Protein AF-A0A0B6WTW8-F1 (afdb_monomer_lite)

Radius of gyration: 21.05 Å; chains: 1; bounding box: 57×37×55 Å

Foldseek 3Di:
DVVVVLVLQVLLDDQLNVLQVPDDPLLNVQLVCLLVVHPDDRDDDPRSLVSLLSNLVSLVVSLVVVVPRDDPVSNVVSVSSSVSSLVVLVVQNAALSSLVSNLVVCVVVVVVVSNVVSLVCNPVRYDLVRLLVQCVDPDPVSVVSSLVVLLPDDLVSLVVLCVPPSRVVSSLSSLVCNCPVVVDPVSVVVNVVVVVVVVVVVVD

Sequence (204 aa):
MEKSLNKTIEEFGERVASAWQGMRPTTKRLVERALQTSLTAIPYDARAEWELCRLLAALEDRAKEAKGNLNAEQIEALMRMADACAAILHTQARSAESFELLFTRALRAKDFKKVDELADSLLTRLALSEISELARSNNVMIRAIAFETLAQAPTSALVQLLNDPVDAGVARIALYIQAEEYGSEEARWVIEAIEEAAEVELDS

Structure (mmCIF, N/CA/C/O backbone):
data_AF-A0A0B6WTW8-F1
#
_entry.id   AF-A0A0B6WTW8-F1
#
loop_
_atom_site.group_PDB
_atom_site.id
_atom_site.type_symbol
_atom_site.label_atom_id
_atom_site.label_alt_id
_atom_site.label_comp_id
_atom_site.label_asym_id
_atom_site.label_entity_id
_atom_site.label_seq_id
_atom_site.pdbx_PDB_ins_code
_atom_site.Cartn_x
_atom_site.Cartn_y
_atom_site.Cartn_z
_atom_site.occupancy
_atom_site.B_iso_or_equiv
_atom_site.auth_seq_id
_atom_site.auth_comp_id
_atom_site.auth_asym_id
_atom_site.auth_atom_id
_atom_site.pdbx_PDB_model_num
ATOM 1 N N . MET A 1 1 ? -30.118 0.078 15.559 1.00 57.38 1 MET A N 1
ATOM 2 C CA . MET A 1 1 ? -28.779 -0.432 15.202 1.00 57.38 1 MET A CA 1
ATOM 3 C C . MET A 1 1 ? -27.775 0.708 15.058 1.00 57.38 1 MET A C 1
ATOM 5 O O . MET A 1 1 ? -26.849 0.744 15.850 1.00 57.38 1 MET A O 1
ATOM 9 N N . GLU A 1 2 ? -28.020 1.702 14.196 1.00 58.91 2 GLU A N 1
ATOM 10 C CA . GLU A 1 2 ? -27.164 2.900 14.014 1.00 58.91 2 GLU A CA 1
ATOM 11 C C . GLU A 1 2 ? -26.851 3.654 15.329 1.00 58.91 2 GLU A C 1
ATOM 13 O O . GLU A 1 2 ? -25.699 3.951 15.631 1.00 58.91 2 GLU A O 1
ATOM 18 N N . LYS A 1 3 ? -27.854 3.851 16.202 1.00 60.47 3 LYS A N 1
ATOM 19 C CA . LYS A 1 3 ? -27.652 4.432 17.549 1.00 60.47 3 LYS A CA 1
ATOM 20 C C . LYS A 1 3 ? -26.768 3.586 18.479 1.00 60.47 3 LYS A C 1
ATOM 22 O O . LYS A 1 3 ? -26.124 4.143 19.358 1.00 60.47 3 LYS A O 1
ATOM 27 N N . SER A 1 4 ? -26.753 2.263 18.302 1.00 73.19 4 SER A N 1
ATOM 28 C CA . SER A 1 4 ? -25.914 1.362 19.104 1.00 73.19 4 SER A CA 1
ATOM 29 C C . SER A 1 4 ? -24.464 1.432 18.641 1.00 73.19 4 SER A C 1
ATOM 31 O O . SER A 1 4 ? -23.574 1.529 19.473 1.00 73.19 4 SER A O 1
ATOM 33 N N . LEU A 1 5 ? -24.240 1.452 17.323 1.00 77.81 5 LEU A N 1
ATOM 34 C CA . LEU A 1 5 ? -22.900 1.523 16.746 1.00 77.81 5 LEU A CA 1
ATOM 35 C C . LEU A 1 5 ? -22.225 2.870 17.034 1.00 77.81 5 LEU A C 1
ATOM 37 O O . LEU A 1 5 ? -21.068 2.886 17.433 1.00 77.81 5 LEU A O 1
ATOM 41 N N . ASN A 1 6 ? -22.949 3.988 16.913 1.00 79.50 6 ASN A N 1
ATOM 42 C CA . ASN A 1 6 ? -22.405 5.310 17.252 1.00 79.50 6 ASN A CA 1
ATOM 43 C C . ASN A 1 6 ? -21.931 5.382 18.710 1.00 79.50 6 ASN A C 1
ATOM 45 O O . ASN A 1 6 ? -20.850 5.899 18.969 1.00 79.50 6 ASN A O 1
ATOM 49 N N . LYS A 1 7 ? -22.699 4.802 19.641 1.00 79.06 7 LYS A N 1
ATOM 50 C CA . LYS A 1 7 ? -22.317 4.735 21.054 1.00 79.06 7 LYS A CA 1
ATOM 51 C C . LYS A 1 7 ? -21.052 3.893 21.259 1.00 79.06 7 LYS A C 1
ATOM 53 O O . LYS A 1 7 ? -20.129 4.331 21.930 1.00 79.06 7 LYS A O 1
ATOM 58 N N . THR A 1 8 ? -20.973 2.723 20.626 1.00 81.94 8 THR A N 1
ATOM 59 C CA . THR A 1 8 ? -19.777 1.866 20.672 1.00 81.94 8 THR A CA 1
ATOM 60 C C . THR A 1 8 ? -18.537 2.563 20.097 1.00 81.94 8 THR A C 1
ATOM 62 O O . THR A 1 8 ? -17.440 2.410 20.620 1.00 81.94 8 THR A O 1
ATOM 65 N N . ILE A 1 9 ? -18.698 3.370 19.049 1.00 85.00 9 ILE A N 1
ATOM 66 C CA . ILE A 1 9 ? -17.594 4.103 18.416 1.00 85.00 9 ILE A CA 1
ATOM 67 C C . ILE A 1 9 ? -17.074 5.244 19.295 1.00 85.00 9 ILE A C 1
ATOM 69 O O . ILE A 1 9 ? -15.866 5.468 19.348 1.00 85.00 9 ILE A O 1
ATOM 73 N N . GLU A 1 10 ? -17.956 5.950 20.001 1.00 85.75 10 GLU A N 1
ATOM 74 C CA . GLU A 1 10 ? -17.557 6.969 20.982 1.00 85.75 10 GLU A CA 1
ATOM 75 C C . GLU A 1 10 ? -16.712 6.359 22.110 1.00 85.75 10 GLU A C 1
ATOM 77 O O . GLU A 1 10 ? -15.729 6.958 22.546 1.00 85.75 10 GLU A O 1
ATOM 82 N N . GLU A 1 11 ? -17.025 5.126 22.515 1.00 84.56 11 GLU A N 1
ATOM 83 C CA . GLU A 1 11 ? -16.277 4.381 23.533 1.00 84.56 11 GLU A CA 1
ATOM 84 C C . GLU A 1 11 ? -14.882 3.926 23.060 1.00 84.56 11 GLU A C 1
ATOM 86 O O . GLU A 1 11 ? -13.999 3.682 23.886 1.00 84.56 11 GLU A O 1
ATOM 91 N N . PHE A 1 12 ? -14.631 3.857 21.747 1.00 87.12 12 PHE A N 1
ATOM 92 C CA . PHE A 1 12 ? -13.301 3.540 21.216 1.00 87.12 12 PHE A CA 1
ATOM 93 C C . PHE A 1 12 ? -12.306 4.690 21.380 1.00 87.12 12 PHE A C 1
ATOM 95 O O . PHE A 1 12 ? -11.102 4.436 21.424 1.00 87.12 12 PHE A O 1
ATOM 102 N N . GLY A 1 13 ? -12.778 5.929 21.524 1.00 88.56 13 GLY A N 1
ATOM 103 C CA . GLY A 1 13 ? -11.957 7.118 21.751 1.00 88.56 13 GLY A CA 1
ATOM 104 C C . GLY A 1 13 ? -12.126 8.196 20.679 1.00 88.56 13 GLY A C 1
ATOM 105 O O . GLY A 1 13 ? -12.600 7.950 19.569 1.00 88.56 13 GLY A O 1
ATOM 106 N N . GLU A 1 14 ? -11.691 9.412 21.011 1.00 89.81 14 GLU A N 1
ATOM 107 C CA . GLU A 1 14 ? -11.989 10.633 20.245 1.00 89.81 14 GLU A CA 1
ATOM 108 C C . GLU A 1 14 ? -11.520 10.581 18.787 1.00 89.81 14 GLU A C 1
ATOM 110 O O . GLU A 1 14 ? -12.225 11.038 17.888 1.00 89.81 14 GLU A O 1
ATOM 115 N N . ARG A 1 15 ? -10.349 9.990 18.521 1.00 91.06 15 ARG A N 1
ATOM 116 C CA . ARG A 1 15 ? -9.799 9.899 17.162 1.00 91.06 15 ARG A CA 1
ATOM 117 C C . ARG A 1 15 ? -10.630 8.977 16.263 1.00 91.06 15 ARG A C 1
ATOM 119 O O . ARG A 1 15 ? -10.888 9.332 15.114 1.00 91.06 15 ARG A O 1
ATOM 126 N N . VAL A 1 16 ? -11.080 7.835 16.789 1.00 93.31 16 VAL A N 1
ATOM 127 C CA . VAL A 1 16 ? -11.952 6.892 16.065 1.00 93.31 16 VAL A CA 1
ATOM 128 C C . VAL A 1 16 ? -13.333 7.513 15.857 1.00 93.31 16 VAL A C 1
ATOM 130 O O . VAL A 1 16 ? -13.856 7.487 14.744 1.00 93.31 16 VAL A O 1
ATOM 133 N N . ALA A 1 17 ? -13.881 8.160 16.888 1.00 93.06 17 ALA A N 1
ATOM 134 C CA . ALA A 1 17 ? -15.153 8.867 16.799 1.00 93.06 17 ALA A CA 1
ATOM 135 C C . ALA A 1 17 ? -15.117 10.000 15.763 1.00 93.06 17 ALA A C 1
ATOM 137 O O . ALA A 1 17 ? -16.009 10.096 14.925 1.00 93.06 17 ALA A O 1
ATOM 138 N N . SER A 1 18 ? -14.062 10.817 15.754 1.00 94.25 18 SER A N 1
ATOM 139 C CA . SER A 1 18 ? -13.875 11.898 14.778 1.00 94.25 18 SER A CA 1
ATOM 140 C C . SER A 1 18 ? -13.760 11.370 13.346 1.00 94.25 18 SER A C 1
ATOM 142 O O . SER A 1 18 ? -14.416 11.891 12.439 1.00 94.25 18 SER A O 1
ATOM 144 N N . ALA A 1 19 ? -12.985 10.297 13.140 1.00 94.50 19 ALA A N 1
ATOM 145 C CA . ALA A 1 19 ? -12.875 9.646 11.839 1.00 94.50 19 ALA A CA 1
ATOM 146 C C . ALA A 1 19 ? -14.240 9.136 11.361 1.00 94.50 19 ALA A C 1
ATOM 148 O O . ALA A 1 19 ? -14.636 9.457 10.245 1.00 94.50 19 ALA A O 1
ATOM 149 N N . TRP A 1 20 ? -14.991 8.442 12.224 1.00 95.12 20 TRP A N 1
ATOM 150 C CA . TRP A 1 20 ? -16.337 7.965 11.913 1.00 95.12 20 TRP A CA 1
ATOM 151 C C . TRP A 1 20 ? -17.301 9.108 11.597 1.00 95.12 20 TRP A C 1
ATOM 153 O O . TRP A 1 20 ? -17.985 9.073 10.578 1.00 95.12 20 TRP A O 1
ATOM 163 N N . GLN A 1 21 ? -17.363 10.152 12.427 1.00 93.50 21 GLN A N 1
ATOM 164 C CA . GLN A 1 21 ? -18.306 11.252 12.215 1.00 93.50 21 GLN A CA 1
ATOM 165 C C . GLN A 1 21 ? -18.043 12.016 10.916 1.00 93.50 21 GLN A C 1
ATOM 167 O O . GLN A 1 21 ? -19.001 12.437 10.271 1.00 93.50 21 GLN A O 1
ATOM 172 N N . GLY A 1 22 ? -16.781 12.116 10.491 1.00 92.12 22 GLY A N 1
ATOM 173 C CA . GLY A 1 22 ? -16.396 12.747 9.229 1.00 92.12 22 GLY A CA 1
ATOM 174 C C . GLY A 1 22 ? -16.763 11.965 7.960 1.00 92.12 22 GLY A C 1
ATOM 175 O O . GLY A 1 22 ? -16.603 12.508 6.866 1.00 92.12 22 GLY A O 1
ATOM 176 N N . MET A 1 23 ? -17.235 10.718 8.068 1.00 94.88 23 MET A N 1
ATOM 177 C CA . MET A 1 23 ? -17.590 9.887 6.911 1.00 94.88 23 MET A CA 1
ATOM 178 C C . MET A 1 23 ? -18.966 10.233 6.345 1.00 94.88 23 MET A C 1
ATOM 180 O O . MET A 1 23 ? -19.918 10.507 7.087 1.00 94.88 23 MET A O 1
ATOM 184 N N . ARG A 1 24 ? -19.116 10.103 5.021 1.00 94.81 24 ARG A N 1
ATOM 185 C CA . ARG A 1 24 ? -20.429 10.206 4.375 1.00 94.81 24 ARG A CA 1
ATOM 186 C C . ARG A 1 24 ? -21.349 9.067 4.836 1.00 94.81 24 ARG A C 1
ATOM 188 O O . ARG A 1 24 ? -20.883 7.947 5.065 1.00 94.81 24 ARG A O 1
ATOM 195 N N . PRO A 1 25 ? -22.676 9.289 4.879 1.00 92.44 25 PRO A N 1
ATOM 196 C CA . PRO A 1 25 ? -23.634 8.236 5.217 1.00 92.44 25 PRO A CA 1
ATOM 197 C C . PRO A 1 25 ? -23.524 6.990 4.326 1.00 92.44 25 PRO A C 1
ATOM 199 O O . PRO A 1 25 ? -23.747 5.878 4.791 1.00 92.44 25 PRO A O 1
ATOM 202 N N . THR A 1 26 ? -23.165 7.149 3.050 1.00 91.69 26 THR A N 1
ATOM 203 C CA . THR A 1 26 ? -22.956 6.032 2.115 1.00 91.69 26 THR A CA 1
ATOM 204 C C . THR A 1 26 ? -21.788 5.140 2.535 1.00 91.69 26 THR A C 1
ATOM 206 O O . THR A 1 26 ? -21.941 3.921 2.569 1.00 91.69 26 THR A O 1
ATOM 209 N N . THR A 1 27 ? -20.662 5.734 2.933 1.00 92.75 27 THR A N 1
ATOM 210 C CA . THR A 1 27 ? -19.482 5.006 3.417 1.00 92.75 27 THR A CA 1
ATOM 211 C C . THR A 1 27 ? -19.721 4.377 4.790 1.00 92.75 27 THR A C 1
ATOM 213 O O . THR A 1 27 ? -19.307 3.247 5.028 1.00 92.75 27 THR A O 1
ATOM 216 N N . LYS A 1 28 ? -20.470 5.038 5.684 1.00 93.44 28 LYS A N 1
ATOM 217 C CA . LYS A 1 28 ? -20.899 4.421 6.956 1.00 93.44 28 LYS A CA 1
ATOM 218 C C . LYS A 1 28 ? -21.721 3.155 6.714 1.00 93.44 28 LYS A C 1
ATOM 220 O O . LYS A 1 28 ? -21.433 2.119 7.305 1.00 93.44 28 LYS A O 1
ATOM 225 N N . ARG A 1 29 ? -22.674 3.202 5.774 1.00 90.69 29 ARG A N 1
ATOM 226 C CA . ARG A 1 29 ? -23.481 2.030 5.392 1.00 90.69 29 ARG A CA 1
ATOM 227 C C . ARG A 1 29 ? -22.639 0.888 4.824 1.00 90.69 29 ARG A C 1
ATOM 229 O O . ARG A 1 29 ? -22.992 -0.263 5.058 1.00 90.69 29 ARG A O 1
ATOM 236 N N . LEU A 1 30 ? -21.556 1.178 4.092 1.00 90.44 30 LEU A N 1
ATOM 237 C CA . LEU A 1 30 ? -20.608 0.151 3.635 1.00 90.44 30 LEU A CA 1
ATOM 238 C C . LEU A 1 30 ? -20.046 -0.632 4.829 1.00 90.44 30 LEU A C 1
ATOM 240 O O . LEU A 1 30 ? -20.142 -1.858 4.854 1.00 90.44 30 LEU A O 1
ATOM 244 N N . VAL A 1 31 ? -19.542 0.076 5.844 1.00 91.31 31 VAL A N 1
ATOM 245 C CA . VAL A 1 31 ? -18.985 -0.536 7.063 1.00 91.31 31 VAL A CA 1
ATOM 246 C C . VAL A 1 31 ? -20.059 -1.289 7.847 1.00 91.31 31 VAL A C 1
ATOM 248 O O . VAL A 1 31 ? -19.857 -2.442 8.216 1.00 91.31 31 VAL A O 1
ATOM 251 N N . GLU A 1 32 ? -21.228 -0.683 8.060 1.00 90.81 32 GLU A N 1
ATOM 252 C CA . GLU A 1 32 ? -22.345 -1.315 8.776 1.00 90.81 32 GLU A CA 1
ATOM 253 C C . GLU A 1 32 ? -22.799 -2.621 8.120 1.00 90.81 32 GLU A C 1
ATOM 255 O O . GLU A 1 32 ? -23.094 -3.597 8.813 1.00 90.81 32 GLU A O 1
ATOM 260 N N . ARG A 1 33 ? -22.848 -2.656 6.785 1.00 88.06 33 ARG A N 1
ATOM 261 C CA . ARG A 1 33 ? -23.205 -3.861 6.034 1.00 88.06 33 ARG A CA 1
ATOM 262 C C . ARG A 1 33 ? -22.105 -4.912 6.052 1.00 88.06 33 ARG A C 1
ATOM 264 O O . ARG A 1 33 ? -22.418 -6.093 6.178 1.00 88.06 33 ARG A O 1
ATOM 271 N N . ALA A 1 34 ? -20.841 -4.502 5.966 1.00 88.25 34 ALA A N 1
ATOM 272 C CA . ALA A 1 34 ? -19.710 -5.415 6.103 1.00 88.25 34 ALA A CA 1
ATOM 273 C C . ALA A 1 34 ? -19.680 -6.069 7.496 1.00 88.25 34 ALA A C 1
ATOM 275 O O . ALA A 1 34 ? -19.493 -7.278 7.595 1.00 88.25 34 ALA A O 1
ATOM 276 N N . LEU A 1 35 ? -19.990 -5.313 8.557 1.00 88.50 35 LEU A N 1
ATOM 277 C CA . LEU A 1 35 ? -20.165 -5.836 9.920 1.00 88.50 35 LEU A CA 1
ATOM 278 C C . LEU A 1 35 ? -21.318 -6.852 10.030 1.00 88.50 35 LEU A C 1
ATOM 280 O O . LEU A 1 35 ? -21.263 -7.763 10.851 1.00 88.50 35 LEU A O 1
ATOM 284 N N . GLN A 1 36 ? -22.348 -6.722 9.191 1.00 85.94 36 GLN A N 1
ATOM 285 C CA . GLN A 1 36 ? -23.466 -7.669 9.076 1.00 85.94 36 GLN A CA 1
ATOM 286 C C . GLN A 1 36 ? -23.208 -8.785 8.051 1.00 85.94 36 GLN A C 1
ATOM 288 O O . GLN A 1 36 ? -24.145 -9.478 7.665 1.00 85.94 36 GLN A O 1
ATOM 293 N N . THR A 1 37 ? -21.963 -8.944 7.575 1.00 73.62 37 THR A N 1
ATOM 294 C CA . THR A 1 37 ? -21.567 -9.939 6.556 1.00 73.62 37 THR A CA 1
ATOM 295 C C . THR A 1 37 ? -22.365 -9.865 5.242 1.00 73.62 37 THR A C 1
ATOM 297 O O . THR A 1 37 ? -22.429 -10.824 4.478 1.00 73.62 37 THR A O 1
ATOM 300 N N . SER A 1 38 ? -22.938 -8.700 4.920 1.00 67.19 38 SER A N 1
ATOM 301 C CA . SER A 1 38 ? -23.759 -8.478 3.726 1.00 67.19 38 SER A CA 1
ATOM 302 C C . SER A 1 38 ? -23.079 -7.503 2.758 1.00 67.19 38 SER A C 1
ATOM 304 O O . SER A 1 38 ? -23.445 -6.328 2.680 1.00 67.19 38 SER A O 1
ATOM 306 N N . LEU A 1 39 ? -22.137 -7.983 1.947 1.00 61.25 39 LEU A N 1
ATOM 307 C CA . LEU A 1 39 ? -21.506 -7.188 0.884 1.00 61.25 39 LEU A CA 1
ATOM 308 C C . LEU A 1 39 ? -22.427 -7.090 -0.347 1.00 61.25 39 LEU A C 1
ATOM 310 O O . LEU A 1 39 ? -22.220 -7.739 -1.366 1.00 61.25 39 LEU A O 1
ATOM 314 N N . THR A 1 40 ? -23.491 -6.295 -0.247 1.00 57.50 40 THR A N 1
ATOM 315 C CA . THR A 1 40 ? -24.278 -5.883 -1.423 1.00 57.50 40 THR A CA 1
ATOM 316 C C . THR A 1 40 ? -23.579 -4.722 -2.123 1.00 57.50 40 THR A C 1
ATOM 318 O O . THR A 1 40 ? -22.916 -3.925 -1.460 1.00 57.50 40 THR A O 1
ATOM 321 N N . ALA A 1 41 ? -23.740 -4.611 -3.445 1.00 61.19 41 ALA A N 1
ATOM 322 C CA . ALA A 1 41 ? -23.128 -3.567 -4.265 1.00 61.19 41 ALA A CA 1
ATOM 323 C C . ALA A 1 41 ? -23.601 -2.163 -3.837 1.00 61.19 41 ALA A C 1
ATOM 325 O O . ALA A 1 41 ? -24.608 -1.645 -4.318 1.00 61.19 41 ALA A O 1
ATOM 326 N N . ILE A 1 42 ? -22.896 -1.558 -2.884 1.00 69.19 42 ILE A N 1
ATOM 327 C CA . ILE A 1 42 ? -22.993 -0.133 -2.575 1.00 69.19 42 ILE A CA 1
ATOM 328 C C . ILE A 1 42 ? -21.933 0.571 -3.430 1.00 69.19 42 ILE A C 1
ATOM 330 O O . ILE A 1 42 ? -20.827 0.042 -3.554 1.00 69.19 42 ILE A O 1
ATOM 334 N N . PRO A 1 43 ? -22.235 1.749 -4.004 1.00 79.81 43 PRO A N 1
ATOM 335 C CA . PRO A 1 43 ? -21.250 2.531 -4.736 1.00 79.81 43 PRO A CA 1
ATOM 336 C C . PRO A 1 43 ? -20.000 2.787 -3.891 1.00 79.81 43 PRO A C 1
ATOM 338 O O . PRO A 1 43 ? -20.089 3.312 -2.779 1.00 79.81 43 PRO A O 1
ATOM 341 N N . TYR A 1 44 ? -18.853 2.414 -4.444 1.00 86.88 44 TYR A N 1
ATOM 342 C CA . TYR A 1 44 ? -17.531 2.684 -3.902 1.00 86.88 44 TYR A CA 1
ATOM 343 C C . TYR A 1 44 ? -16.823 3.641 -4.863 1.00 86.88 44 TYR A C 1
ATOM 345 O O . TYR A 1 44 ? -16.794 3.403 -6.069 1.00 86.88 44 TYR A O 1
ATOM 353 N N . ASP A 1 45 ? -16.306 4.743 -4.333 1.00 90.94 45 ASP A N 1
ATOM 354 C CA . ASP A 1 45 ? -15.574 5.769 -5.071 1.00 90.94 45 ASP A CA 1
ATOM 355 C C . ASP A 1 45 ? -14.270 6.112 -4.329 1.00 90.94 45 ASP A C 1
ATOM 357 O O . ASP A 1 45 ? -14.057 5.698 -3.186 1.00 90.94 45 ASP A O 1
ATOM 361 N N . ALA A 1 46 ? -13.403 6.911 -4.955 1.00 90.19 46 ALA A N 1
ATOM 362 C CA . ALA A 1 46 ? -12.136 7.337 -4.349 1.00 90.19 46 ALA A CA 1
ATOM 363 C C . ALA A 1 46 ? -12.326 8.060 -3.000 1.00 90.19 46 ALA A C 1
ATOM 365 O O . ALA A 1 46 ? -11.473 8.006 -2.115 1.00 90.19 46 ALA A O 1
ATOM 366 N N . ARG A 1 47 ? -13.473 8.722 -2.799 1.00 93.12 47 ARG A N 1
ATOM 367 C CA . ARG A 1 47 ? -13.781 9.381 -1.529 1.00 93.12 47 ARG A CA 1
ATOM 368 C C . ARG A 1 47 ? -14.105 8.371 -0.426 1.00 93.12 47 ARG A C 1
ATOM 370 O O . ARG A 1 47 ? -13.698 8.583 0.713 1.00 93.12 47 ARG A O 1
ATOM 377 N N . ALA A 1 48 ? -14.838 7.304 -0.738 1.00 93.62 48 ALA A N 1
ATOM 378 C CA . ALA A 1 48 ? -15.117 6.211 0.186 1.00 93.62 48 ALA A CA 1
ATOM 379 C C . ALA A 1 48 ? -13.824 5.486 0.573 1.00 93.62 48 ALA A C 1
ATOM 381 O O . ALA A 1 48 ? -13.640 5.188 1.749 1.00 93.62 48 ALA A O 1
ATOM 382 N N . GLU A 1 49 ? -12.919 5.280 -0.385 1.00 94.38 49 GLU A N 1
ATOM 383 C CA . GLU A 1 49 ? -11.583 4.736 -0.133 1.00 94.38 49 GLU A CA 1
ATOM 384 C C . GLU A 1 49 ? -10.824 5.552 0.913 1.00 94.38 49 GLU A C 1
ATOM 386 O O . GLU A 1 49 ? -10.461 5.022 1.960 1.00 94.38 49 GLU A O 1
ATOM 391 N N . TRP A 1 50 ? -10.679 6.860 0.685 1.00 94.69 50 TRP A N 1
ATOM 392 C CA . TRP A 1 50 ? -9.986 7.760 1.610 1.00 94.69 50 TRP A CA 1
ATOM 393 C C . TRP A 1 50 ? -10.619 7.774 3.013 1.00 94.69 50 TRP A C 1
ATOM 395 O O . TRP A 1 50 ? -9.927 7.719 4.031 1.00 94.69 50 TRP A O 1
ATOM 405 N N . GLU A 1 51 ? -11.953 7.812 3.086 1.00 95.88 51 GLU A N 1
ATOM 406 C CA . GLU A 1 51 ? -12.694 7.769 4.352 1.00 95.88 51 GLU A CA 1
ATOM 407 C C . GLU A 1 51 ? -12.445 6.458 5.120 1.00 95.88 51 GLU A C 1
ATOM 409 O O . GLU A 1 51 ? -12.263 6.483 6.341 1.00 95.88 51 GLU A O 1
ATOM 414 N N . LEU A 1 52 ? -12.397 5.325 4.413 1.00 95.81 52 LEU A N 1
ATOM 415 C CA . LEU A 1 52 ? -12.113 4.011 4.990 1.00 95.81 52 LEU A CA 1
ATOM 416 C C . LEU A 1 52 ? -10.652 3.870 5.420 1.00 95.81 52 LEU A C 1
ATOM 418 O O . LEU A 1 52 ? -10.414 3.353 6.511 1.00 95.81 52 LEU A O 1
ATOM 422 N N . CYS A 1 53 ? -9.688 4.358 4.633 1.00 95.81 53 CYS A N 1
ATOM 423 C CA . CYS A 1 53 ? -8.273 4.388 5.014 1.00 95.81 53 CYS A CA 1
ATOM 424 C C . CYS A 1 53 ? -8.077 5.170 6.316 1.00 95.81 53 CYS A C 1
ATOM 426 O O . CYS A 1 53 ? -7.470 4.668 7.264 1.00 95.81 53 CYS A O 1
ATOM 428 N N . ARG A 1 54 ? -8.681 6.361 6.417 1.00 96.25 54 ARG A N 1
ATOM 429 C CA . ARG A 1 54 ? -8.609 7.199 7.620 1.00 96.25 54 ARG A CA 1
ATOM 430 C C . ARG A 1 54 ? -9.215 6.518 8.848 1.00 96.25 54 ARG A C 1
ATOM 432 O O . ARG A 1 54 ? -8.638 6.589 9.935 1.00 96.25 54 ARG A O 1
ATOM 439 N N . LEU A 1 55 ? -10.373 5.878 8.694 1.00 96.62 55 LEU A N 1
ATOM 440 C CA . LEU A 1 55 ? -11.016 5.142 9.781 1.00 96.62 55 LEU A CA 1
ATOM 441 C C . LEU A 1 55 ? -10.181 3.926 10.204 1.00 96.62 55 LEU A C 1
ATOM 443 O O . LEU A 1 55 ? -9.946 3.743 11.397 1.00 96.62 55 LEU A O 1
ATOM 447 N N . LEU A 1 56 ? -9.709 3.120 9.250 1.00 96.44 56 LEU A N 1
ATOM 448 C CA . LEU A 1 56 ? -8.887 1.944 9.527 1.00 96.44 56 LEU A CA 1
ATOM 449 C C . LEU A 1 56 ? -7.588 2.336 10.239 1.00 96.44 56 LEU A C 1
ATOM 451 O O . LEU A 1 56 ? -7.251 1.725 11.248 1.00 96.44 56 LEU A O 1
ATOM 455 N N . ALA A 1 57 ? -6.908 3.395 9.797 1.00 95.00 57 ALA A N 1
ATOM 456 C CA . ALA A 1 57 ? -5.722 3.912 10.475 1.00 95.00 57 ALA A CA 1
ATOM 457 C C . ALA A 1 57 ? -6.016 4.344 11.925 1.00 95.00 57 ALA A C 1
ATOM 459 O O . ALA A 1 57 ? -5.242 4.038 12.830 1.00 95.00 57 ALA A O 1
ATOM 460 N N . ALA A 1 58 ? -7.154 5.005 12.176 1.00 95.31 58 ALA A N 1
ATOM 461 C CA . ALA A 1 58 ? -7.558 5.384 13.531 1.00 95.31 58 ALA A CA 1
ATOM 462 C C . ALA A 1 58 ? -7.845 4.164 14.425 1.00 95.31 58 ALA A C 1
ATOM 464 O O . ALA A 1 58 ? -7.458 4.161 15.594 1.00 95.31 58 ALA A O 1
ATOM 465 N N . LEU A 1 59 ? -8.498 3.132 13.883 1.00 94.56 59 LEU A N 1
ATOM 466 C CA . LEU A 1 59 ? -8.766 1.874 14.587 1.00 94.56 59 LEU A CA 1
ATOM 467 C C . LEU A 1 59 ? -7.463 1.126 14.907 1.00 94.56 59 LEU A C 1
ATOM 469 O O . LEU A 1 59 ? -7.271 0.684 16.035 1.00 94.56 59 LEU A O 1
ATOM 473 N N . GLU A 1 60 ? -6.546 1.038 13.946 1.00 91.81 60 GLU A N 1
ATOM 474 C CA . GLU A 1 60 ? -5.218 0.429 14.097 1.00 91.81 60 GLU A CA 1
ATOM 475 C C . GLU A 1 60 ? -4.368 1.117 15.163 1.00 91.81 60 GLU A C 1
ATOM 477 O O . GLU A 1 60 ? -3.757 0.461 16.007 1.00 91.81 60 GLU A O 1
ATOM 482 N N . ASP A 1 61 ? -4.324 2.447 15.150 1.00 91.50 61 ASP A N 1
ATOM 483 C CA . ASP A 1 61 ? -3.588 3.202 16.161 1.00 91.50 61 ASP A CA 1
ATOM 484 C C . ASP A 1 61 ? -4.199 2.991 17.544 1.00 91.50 61 ASP A C 1
ATOM 486 O O . ASP A 1 61 ? -3.480 2.705 18.504 1.00 91.50 61 ASP A O 1
ATOM 490 N N . ARG A 1 62 ? -5.533 2.997 17.635 1.00 91.00 62 ARG A N 1
ATOM 491 C CA . ARG A 1 62 ? -6.215 2.722 18.896 1.00 91.00 62 ARG A CA 1
ATOM 492 C C . ARG A 1 62 ? -5.965 1.300 19.401 1.00 91.00 62 ARG A C 1
ATOM 494 O O . ARG A 1 62 ? -5.765 1.124 20.601 1.00 91.00 62 ARG A O 1
ATOM 501 N N . ALA A 1 63 ? -5.925 0.303 18.518 1.00 88.75 63 ALA A N 1
ATOM 502 C CA . ALA A 1 63 ? -5.600 -1.076 18.878 1.00 88.75 63 ALA A CA 1
ATOM 503 C C . ALA A 1 63 ? -4.190 -1.198 19.485 1.00 88.75 63 ALA A C 1
ATOM 505 O O . ALA A 1 63 ? -4.004 -1.917 20.467 1.00 88.75 63 ALA A O 1
ATOM 506 N N . LYS A 1 64 ? -3.202 -0.455 18.965 1.00 85.94 64 LYS A N 1
ATOM 507 C CA . LYS A 1 64 ? -1.838 -0.413 19.534 1.00 85.94 64 LYS A CA 1
ATOM 508 C C . LYS A 1 64 ? -1.799 0.251 20.912 1.00 85.94 64 LYS A C 1
ATOM 510 O O . LYS A 1 64 ? -1.023 -0.160 21.775 1.00 85.94 64 LYS A O 1
ATOM 515 N N . GLU A 1 65 ? -2.619 1.278 21.112 1.00 85.94 65 GLU A N 1
ATOM 516 C CA . GLU A 1 65 ? -2.699 2.060 22.351 1.00 85.94 65 GLU A CA 1
ATOM 517 C C . GLU A 1 65 ? -3.560 1.406 23.441 1.00 85.94 65 GLU A C 1
ATOM 519 O O . GLU A 1 65 ? -3.527 1.844 24.590 1.00 85.94 65 GLU A O 1
ATOM 524 N N . ALA A 1 66 ? -4.321 0.354 23.121 1.00 75.00 66 ALA A N 1
ATOM 525 C CA . ALA A 1 66 ? -5.343 -0.243 23.986 1.00 75.00 66 ALA A CA 1
ATOM 526 C C . ALA A 1 66 ? -4.823 -0.914 25.279 1.00 75.00 66 ALA A C 1
ATOM 528 O O . ALA A 1 66 ? -5.589 -1.591 25.966 1.00 75.00 66 ALA A O 1
ATOM 529 N N . LYS A 1 67 ? -3.556 -0.720 25.669 1.00 61.28 67 LYS A N 1
ATOM 530 C CA . LYS A 1 67 ? -2.990 -1.240 26.923 1.00 61.28 67 LYS A CA 1
ATOM 531 C C . LYS A 1 67 ? -3.710 -0.635 28.141 1.00 61.28 67 LYS A C 1
ATOM 533 O O . LYS A 1 67 ? -3.337 0.424 28.630 1.00 61.28 67 LYS A O 1
ATOM 538 N N . GLY A 1 68 ? -4.730 -1.338 28.634 1.00 64.25 68 GLY A N 1
ATOM 539 C CA . GLY A 1 68 ? -5.385 -1.101 29.927 1.00 64.25 68 GLY A CA 1
ATOM 540 C C . GLY A 1 68 ? -6.638 -0.218 29.920 1.00 64.25 68 GLY A C 1
ATOM 541 O O . GLY A 1 68 ? -7.278 -0.112 30.960 1.00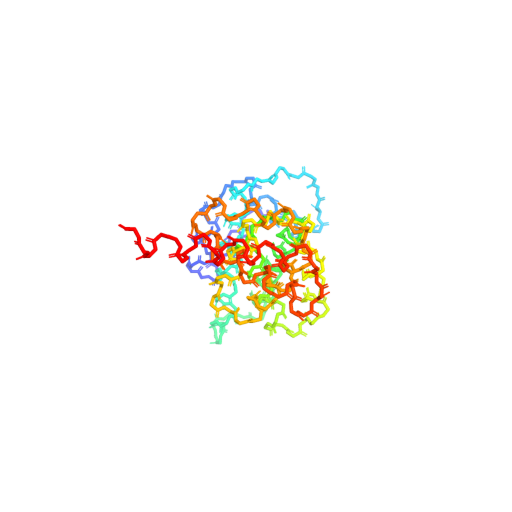 64.25 68 GLY A O 1
ATOM 542 N N . ASN A 1 69 ? -7.017 0.375 28.781 1.00 78.81 69 ASN A N 1
ATOM 543 C CA . ASN A 1 69 ? -8.109 1.364 28.717 1.00 78.81 69 ASN A CA 1
ATOM 544 C C . ASN A 1 69 ? -9.404 0.860 28.061 1.00 78.81 69 ASN A C 1
ATOM 546 O O . ASN A 1 69 ? -10.417 1.551 28.128 1.00 78.81 69 ASN A O 1
ATOM 550 N N . LEU A 1 70 ? -9.374 -0.300 27.403 1.00 84.38 70 LEU A N 1
ATOM 551 C CA . LEU A 1 70 ? -10.544 -0.919 26.780 1.00 84.38 70 LEU A CA 1
ATOM 552 C C . LEU A 1 70 ? -10.791 -2.287 27.411 1.00 84.38 70 LEU A C 1
ATOM 554 O O . LEU A 1 70 ? -9.844 -3.019 27.709 1.00 84.38 70 LEU A O 1
ATOM 558 N N . ASN A 1 71 ? -12.060 -2.637 27.608 1.00 86.62 71 ASN A N 1
ATOM 559 C CA . ASN A 1 71 ? -12.428 -3.985 28.030 1.00 86.62 71 ASN A CA 1
ATOM 560 C C . ASN A 1 71 ? -12.337 -4.975 26.846 1.00 86.62 71 ASN A C 1
ATOM 562 O O . ASN A 1 71 ? -12.186 -4.578 25.689 1.00 86.62 71 ASN A O 1
ATOM 566 N N . ALA A 1 72 ? -12.423 -6.277 27.129 1.00 86.56 72 ALA A N 1
ATOM 567 C CA . ALA A 1 72 ? -12.293 -7.314 26.102 1.00 86.56 72 ALA A CA 1
ATOM 568 C C . ALA A 1 72 ? -13.349 -7.199 24.983 1.00 86.56 72 ALA A C 1
ATOM 570 O O . ALA A 1 72 ? -13.015 -7.361 23.813 1.00 86.56 72 ALA A O 1
ATOM 571 N N . GLU A 1 73 ? -14.594 -6.860 25.327 1.00 87.31 73 GLU A N 1
ATOM 572 C CA . GLU A 1 73 ? -15.691 -6.703 24.363 1.00 87.31 73 GLU A CA 1
ATOM 573 C C . GLU A 1 73 ? -15.462 -5.506 23.424 1.00 87.31 73 GLU A C 1
ATOM 575 O O . GLU A 1 73 ? -15.686 -5.598 22.217 1.00 87.31 73 GLU A O 1
ATOM 580 N N . GLN A 1 74 ? -14.947 -4.398 23.957 1.00 87.75 74 GLN A N 1
ATOM 581 C CA . GLN A 1 74 ? -14.581 -3.206 23.197 1.00 87.75 74 GLN A CA 1
ATOM 582 C C . GLN A 1 74 ? -13.398 -3.475 22.271 1.00 87.75 74 GLN A C 1
ATOM 584 O O . GLN A 1 74 ? -13.420 -3.037 21.124 1.00 87.75 74 GLN A O 1
ATOM 589 N N . ILE A 1 75 ? -12.390 -4.219 22.734 1.00 89.06 75 ILE A N 1
ATOM 590 C CA . ILE A 1 75 ? -11.268 -4.645 21.888 1.00 89.06 75 ILE A CA 1
ATOM 591 C C . ILE A 1 75 ? -11.785 -5.522 20.743 1.00 89.06 75 ILE A C 1
ATOM 593 O O . ILE A 1 75 ? -11.439 -5.284 19.588 1.00 89.06 75 ILE A O 1
ATOM 597 N N . GLU A 1 76 ? -12.655 -6.492 21.026 1.00 89.56 76 GLU A N 1
ATOM 598 C CA . GLU A 1 76 ? -13.229 -7.362 19.998 1.00 89.56 76 GLU A CA 1
ATOM 599 C C . GLU A 1 76 ? -14.081 -6.578 18.988 1.00 89.56 76 GLU A C 1
ATOM 601 O O . GLU A 1 76 ? -13.987 -6.797 17.781 1.00 89.56 76 GLU A O 1
ATOM 606 N N . ALA A 1 77 ? -14.915 -5.646 19.453 1.00 90.19 77 ALA A N 1
ATOM 607 C CA . ALA A 1 77 ? -15.727 -4.799 18.583 1.00 90.19 77 ALA A CA 1
ATOM 608 C C . ALA A 1 77 ? -14.861 -3.877 17.705 1.00 90.19 77 ALA A C 1
ATOM 610 O O . ALA A 1 77 ? -15.131 -3.734 16.511 1.00 90.19 77 ALA A O 1
ATOM 611 N N . LEU A 1 78 ? -13.796 -3.304 18.272 1.00 92.50 78 LEU A N 1
ATOM 612 C CA . LEU A 1 78 ? -12.829 -2.476 17.554 1.00 92.50 78 LEU A CA 1
ATOM 613 C C . LEU A 1 78 ? -12.122 -3.279 16.458 1.00 92.50 78 LEU A C 1
ATOM 615 O O . LEU A 1 78 ? -12.052 -2.830 15.313 1.00 92.50 78 LEU A O 1
ATOM 619 N N . MET A 1 79 ? -11.653 -4.487 16.784 1.00 91.38 79 MET A N 1
ATOM 620 C CA . MET A 1 79 ? -10.988 -5.369 15.824 1.00 91.38 79 MET A CA 1
ATOM 621 C C . MET A 1 79 ? -11.935 -5.799 14.704 1.00 91.38 79 MET A C 1
ATOM 623 O O . MET A 1 79 ? -11.570 -5.670 13.539 1.00 91.38 79 MET A O 1
ATOM 627 N N . ARG A 1 80 ? -13.180 -6.178 15.028 1.00 91.88 80 ARG A N 1
ATOM 628 C CA . ARG A 1 80 ? -14.213 -6.507 14.029 1.00 91.88 80 ARG A CA 1
ATOM 629 C C . ARG A 1 80 ? -14.487 -5.355 13.065 1.00 91.88 80 ARG A C 1
ATOM 631 O O . ARG A 1 80 ? -14.655 -5.576 11.868 1.00 91.88 80 ARG A O 1
ATOM 638 N N . MET A 1 81 ? -14.526 -4.122 13.565 1.00 93.75 81 MET A N 1
ATOM 639 C CA . MET A 1 81 ? -14.711 -2.942 12.720 1.00 93.75 81 MET A CA 1
ATOM 640 C C . MET A 1 81 ? -13.504 -2.705 11.807 1.00 93.75 81 MET A C 1
ATOM 642 O O . MET A 1 81 ? -13.675 -2.383 10.629 1.00 93.75 81 MET A O 1
ATOM 646 N N . ALA A 1 82 ? -12.294 -2.903 12.329 1.00 94.12 82 ALA A N 1
ATOM 647 C CA . ALA A 1 82 ? -11.068 -2.786 11.552 1.00 94.12 82 ALA A CA 1
ATOM 648 C C . ALA A 1 82 ? -10.992 -3.867 10.459 1.00 94.12 82 ALA A C 1
ATOM 650 O O . ALA A 1 82 ? -10.678 -3.551 9.313 1.00 94.12 82 ALA A O 1
ATOM 651 N N . ASP A 1 83 ? -11.373 -5.108 10.774 1.00 92.75 83 ASP A N 1
ATOM 652 C CA . ASP A 1 83 ? -11.475 -6.210 9.811 1.00 92.75 83 ASP A CA 1
ATOM 653 C C . ASP A 1 83 ? -12.499 -5.913 8.710 1.00 92.75 83 ASP A C 1
ATOM 655 O O . ASP A 1 83 ? -12.216 -6.120 7.531 1.00 92.75 83 ASP A O 1
ATOM 659 N N . ALA A 1 84 ? -13.666 -5.364 9.061 1.00 92.75 84 ALA A N 1
ATOM 660 C CA . ALA A 1 84 ? -14.676 -4.974 8.080 1.00 92.75 84 ALA A CA 1
ATOM 661 C C . ALA A 1 84 ? -14.163 -3.886 7.120 1.00 92.75 84 ALA A C 1
ATOM 663 O O . ALA A 1 84 ? -14.363 -3.991 5.908 1.00 92.75 84 ALA A O 1
ATOM 664 N N . CYS A 1 85 ? -13.464 -2.869 7.633 1.00 93.62 85 CYS A N 1
ATOM 665 C CA . CYS A 1 85 ? -12.853 -1.832 6.795 1.00 93.62 85 CYS A CA 1
ATOM 666 C C . CYS A 1 85 ? -11.770 -2.420 5.883 1.00 93.62 85 CYS A C 1
ATOM 668 O O . CYS A 1 85 ? -11.768 -2.158 4.679 1.00 93.62 85 CYS A O 1
ATOM 670 N N . ALA A 1 86 ? -10.888 -3.255 6.438 1.00 93.44 86 ALA A N 1
ATOM 671 C CA . ALA A 1 86 ? -9.828 -3.916 5.689 1.00 93.44 86 ALA A CA 1
ATOM 672 C C . ALA A 1 86 ? -10.387 -4.831 4.588 1.00 93.44 86 ALA A C 1
ATOM 674 O O . ALA A 1 86 ? -9.851 -4.848 3.485 1.00 93.44 86 ALA A O 1
ATOM 675 N N . ALA A 1 87 ? -11.492 -5.537 4.835 1.00 91.31 87 ALA A N 1
ATOM 676 C CA . ALA A 1 87 ? -12.147 -6.380 3.837 1.00 91.31 87 ALA A CA 1
ATOM 677 C C . ALA A 1 87 ? -12.730 -5.566 2.667 1.00 91.31 87 ALA A C 1
ATOM 679 O O . ALA A 1 87 ? -12.582 -5.954 1.504 1.00 91.31 87 ALA A O 1
ATOM 680 N N . ILE A 1 88 ? -13.355 -4.416 2.947 1.00 91.94 88 ILE A N 1
ATOM 681 C CA . ILE A 1 88 ? -13.859 -3.520 1.894 1.00 91.94 88 ILE A CA 1
ATOM 682 C C . ILE A 1 88 ? -12.690 -2.984 1.058 1.00 91.94 88 ILE A C 1
ATOM 684 O O . ILE A 1 88 ? -12.705 -3.110 -0.165 1.00 91.94 88 ILE A O 1
ATOM 688 N N . LEU A 1 89 ? -11.645 -2.457 1.703 1.00 92.44 89 LEU A N 1
ATOM 689 C CA . LEU A 1 89 ? -10.459 -1.947 1.007 1.00 92.44 89 LEU A CA 1
ATOM 690 C C . LEU A 1 89 ? -9.765 -3.055 0.201 1.00 92.44 89 LEU A C 1
ATOM 692 O O . LEU A 1 89 ? -9.422 -2.882 -0.966 1.00 92.44 89 LEU A O 1
ATOM 696 N N . HIS A 1 90 ? -9.636 -4.252 0.768 1.00 89.56 90 HIS A N 1
ATOM 697 C CA . HIS A 1 90 ? -9.036 -5.379 0.067 1.00 89.56 90 HIS A CA 1
ATOM 698 C C . HIS A 1 90 ? -9.802 -5.753 -1.207 1.00 89.56 90 HIS A C 1
ATOM 700 O O . HIS A 1 90 ? -9.183 -6.208 -2.158 1.00 89.56 90 HIS A O 1
ATOM 706 N N . THR A 1 91 ? -11.118 -5.562 -1.270 1.00 87.31 91 THR A N 1
ATOM 707 C CA . THR A 1 91 ? -11.902 -5.926 -2.462 1.00 87.31 91 THR A CA 1
ATOM 708 C C . THR A 1 91 ? -11.978 -4.814 -3.503 1.00 87.31 91 THR A C 1
ATOM 710 O O . THR A 1 91 ? -11.993 -5.109 -4.696 1.00 87.31 91 THR A O 1
ATOM 713 N N . GLN A 1 92 ? -12.025 -3.553 -3.071 1.00 86.31 92 GLN A N 1
ATOM 714 C CA . GLN A 1 92 ? -12.352 -2.431 -3.956 1.00 86.31 92 GLN A CA 1
ATOM 715 C C . GLN A 1 92 ? -11.202 -1.453 -4.182 1.00 86.31 92 GLN A C 1
ATOM 717 O O . GLN A 1 92 ? -11.250 -0.709 -5.158 1.00 86.31 92 GLN A O 1
ATOM 722 N N . ALA A 1 93 ? -10.188 -1.432 -3.315 1.00 83.69 93 ALA A N 1
ATOM 723 C CA . ALA A 1 93 ? -9.245 -0.326 -3.301 1.00 83.69 93 ALA A CA 1
ATOM 724 C C . ALA A 1 93 ? -8.255 -0.332 -4.472 1.00 83.69 93 ALA A C 1
ATOM 726 O O . ALA A 1 93 ? -7.875 -1.405 -4.976 1.00 83.69 93 ALA A O 1
ATOM 727 N N . ARG A 1 94 ? -7.883 0.879 -4.903 1.00 88.44 94 ARG A N 1
ATOM 728 C CA . ARG A 1 94 ? -7.101 1.156 -6.120 1.00 88.44 94 ARG A CA 1
ATOM 729 C C . ARG A 1 94 ? -5.975 2.181 -5.913 1.00 88.44 94 ARG A C 1
ATOM 731 O O . ARG A 1 94 ? -5.408 2.621 -6.906 1.00 88.44 94 ARG A O 1
ATOM 738 N N . SER A 1 95 ? -5.649 2.549 -4.673 1.00 94.00 95 SER A N 1
ATOM 739 C CA . SER A 1 95 ? -4.557 3.485 -4.358 1.00 94.00 95 SER A CA 1
ATOM 740 C C . SER A 1 95 ? -3.386 2.844 -3.615 1.00 94.00 95 SER A C 1
ATOM 742 O O . SER A 1 95 ? -3.552 1.870 -2.869 1.00 94.00 95 SER A O 1
ATOM 744 N N . ALA A 1 96 ? -2.218 3.468 -3.740 1.00 94.06 96 ALA A N 1
ATOM 745 C CA . ALA A 1 96 ? -1.019 3.180 -2.966 1.00 94.06 96 ALA A CA 1
ATOM 746 C C . ALA A 1 96 ? -1.271 3.269 -1.451 1.00 94.06 96 ALA A C 1
ATOM 748 O O . ALA A 1 96 ? -0.877 2.374 -0.706 1.00 94.06 96 ALA A O 1
ATOM 749 N N . GLU A 1 97 ? -2.000 4.292 -0.985 1.00 94.06 97 GLU A N 1
ATOM 750 C CA . GLU A 1 97 ? -2.314 4.478 0.441 1.00 94.06 97 GLU A CA 1
ATOM 751 C C . GLU A 1 97 ? -3.071 3.271 1.013 1.00 94.06 97 GLU A C 1
ATOM 753 O O . GLU A 1 97 ? -2.719 2.733 2.069 1.00 94.06 97 GLU A O 1
ATOM 758 N N . SER A 1 98 ? -4.098 2.810 0.295 1.00 94.12 98 SER A N 1
ATOM 759 C CA . SER A 1 98 ? -4.883 1.650 0.714 1.00 94.12 98 SER A CA 1
ATOM 760 C C . SER A 1 98 ? -4.046 0.370 0.752 1.00 94.12 98 SER A C 1
ATOM 762 O O . SER A 1 98 ? -4.176 -0.426 1.687 1.00 94.12 98 SER A O 1
ATOM 764 N N . PHE A 1 99 ? -3.154 0.191 -0.228 1.00 95.00 99 PHE A N 1
ATOM 765 C CA . PHE A 1 99 ? -2.255 -0.950 -0.289 1.00 95.00 99 PHE A CA 1
ATOM 766 C C . PHE A 1 99 ? -1.276 -0.935 0.883 1.00 95.00 99 PHE A C 1
ATOM 768 O O . PHE A 1 99 ? -1.183 -1.924 1.607 1.00 95.00 99 PHE A O 1
ATOM 775 N N . GLU A 1 100 ? -0.601 0.190 1.127 1.00 94.94 100 GLU A N 1
ATOM 776 C CA . GLU A 1 100 ? 0.367 0.332 2.215 1.00 94.94 100 GLU A CA 1
ATOM 777 C C . GLU A 1 100 ? -0.265 0.048 3.582 1.00 94.94 100 GLU A C 1
ATOM 779 O O . GLU A 1 100 ? 0.327 -0.655 4.413 1.00 94.94 100 GLU A O 1
ATOM 784 N N . LEU A 1 101 ? -1.493 0.521 3.805 1.00 94.31 101 LEU A N 1
ATOM 785 C CA . LEU A 1 101 ? -2.223 0.278 5.043 1.00 94.31 101 LEU A CA 1
ATOM 786 C C . LEU A 1 101 ? -2.563 -1.209 5.230 1.00 94.31 101 LEU A C 1
ATOM 788 O O . LEU A 1 101 ? -2.309 -1.765 6.304 1.00 94.31 101 LEU A O 1
ATOM 792 N N . LEU A 1 102 ? -3.092 -1.869 4.194 1.00 95.19 102 LEU A N 1
ATOM 793 C CA . LEU A 1 102 ? -3.429 -3.298 4.228 1.00 95.19 102 LEU A CA 1
ATOM 794 C C . LEU A 1 102 ? -2.185 -4.176 4.379 1.00 95.19 102 LEU A C 1
ATOM 796 O O . LEU A 1 102 ? -2.172 -5.099 5.195 1.00 95.19 102 LEU A O 1
ATOM 800 N N . PHE A 1 103 ? -1.129 -3.862 3.637 1.00 94.44 103 PHE A N 1
ATOM 801 C CA . PHE A 1 103 ? 0.133 -4.585 3.665 1.00 94.44 103 PHE A CA 1
ATOM 802 C C . PHE A 1 103 ? 0.798 -4.483 5.040 1.00 94.44 103 PHE A C 1
ATOM 804 O O . PHE A 1 103 ? 1.192 -5.483 5.642 1.00 94.44 103 PHE A O 1
ATOM 811 N N . THR A 1 104 ? 0.839 -3.275 5.606 1.00 93.31 104 THR A N 1
ATOM 812 C CA . THR A 1 104 ? 1.382 -3.043 6.949 1.00 93.31 104 THR A CA 1
ATOM 813 C C . THR A 1 104 ? 0.561 -3.757 8.024 1.00 93.31 104 THR A C 1
ATOM 815 O O . THR A 1 104 ? 1.136 -4.289 8.978 1.00 93.31 104 THR A O 1
ATOM 818 N N . ARG A 1 105 ? -0.772 -3.804 7.885 1.00 93.50 105 ARG A N 1
ATOM 819 C CA . ARG A 1 105 ? -1.648 -4.585 8.773 1.00 93.50 105 ARG A CA 1
ATOM 820 C C . ARG A 1 105 ? -1.314 -6.076 8.706 1.00 93.50 105 ARG A C 1
ATOM 822 O O . ARG A 1 105 ? -1.095 -6.683 9.754 1.00 93.50 105 ARG A O 1
ATOM 829 N N . ALA A 1 106 ? -1.221 -6.647 7.506 1.00 93.81 106 ALA A N 1
ATOM 830 C CA . ALA A 1 106 ? -0.904 -8.061 7.303 1.00 93.81 106 ALA A CA 1
ATOM 831 C C . ALA A 1 106 ? 0.469 -8.433 7.888 1.00 93.81 106 ALA A C 1
ATOM 833 O O . ALA A 1 106 ? 0.579 -9.393 8.652 1.00 93.81 106 ALA A O 1
ATOM 834 N N . LEU A 1 107 ? 1.496 -7.609 7.644 1.00 92.19 107 LEU A N 1
ATOM 835 C CA . LEU A 1 107 ? 2.827 -7.795 8.230 1.00 92.19 107 LEU A CA 1
ATOM 836 C C . LEU A 1 107 ? 2.809 -7.779 9.762 1.00 92.19 107 LEU A C 1
ATOM 838 O O . LEU A 1 107 ? 3.411 -8.646 10.396 1.00 92.19 107 LEU A O 1
ATOM 842 N N . ARG A 1 108 ? 2.111 -6.818 10.382 1.00 91.12 108 ARG A N 1
ATOM 843 C CA . ARG A 1 108 ? 1.994 -6.742 11.852 1.00 91.12 108 ARG A CA 1
ATOM 844 C C . ARG A 1 108 ? 1.292 -7.966 12.433 1.00 91.12 108 ARG A C 1
ATOM 846 O O . ARG A 1 108 ? 1.701 -8.452 13.485 1.00 91.12 108 ARG A O 1
ATOM 853 N N . ALA A 1 109 ? 0.268 -8.461 11.742 1.00 91.12 109 ALA A N 1
ATOM 854 C CA . ALA A 1 109 ? -0.453 -9.674 12.110 1.00 91.12 109 ALA A CA 1
ATOM 855 C C . ALA A 1 109 ? 0.333 -10.966 11.815 1.00 91.12 109 ALA A C 1
ATOM 857 O O . ALA A 1 109 ? -0.100 -12.038 12.231 1.00 91.12 10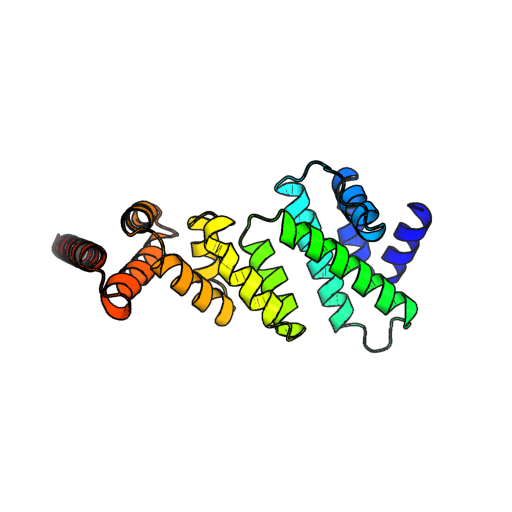9 ALA A O 1
ATOM 858 N N . LYS A 1 110 ? 1.489 -10.875 11.136 1.00 94.50 110 LYS A N 1
ATOM 859 C CA . LYS A 1 110 ? 2.255 -12.015 10.601 1.00 94.50 110 LYS A CA 1
ATOM 860 C C . LYS A 1 110 ? 1.421 -12.903 9.671 1.00 94.50 110 LYS A C 1
ATOM 862 O O . LYS A 1 110 ? 1.643 -14.109 9.588 1.00 94.50 110 LYS A O 1
ATOM 867 N N . ASP A 1 111 ? 0.463 -12.301 8.975 1.00 94.81 111 ASP A N 1
ATOM 868 C CA . ASP A 1 111 ? -0.355 -12.975 7.974 1.00 94.81 111 ASP A CA 1
ATOM 869 C C . ASP A 1 111 ? 0.365 -12.931 6.622 1.00 94.81 111 ASP A C 1
ATOM 871 O O . ASP A 1 111 ? 0.076 -12.107 5.754 1.00 94.81 111 ASP A O 1
ATOM 875 N N . PHE A 1 112 ? 1.374 -13.792 6.476 1.00 93.69 112 PHE A N 1
ATOM 876 C CA . PHE A 1 112 ? 2.209 -13.837 5.272 1.00 93.69 112 PHE A CA 1
ATOM 877 C C . PHE A 1 112 ? 1.429 -14.285 4.038 1.00 93.69 112 PHE A C 1
ATOM 879 O O . PHE A 1 112 ? 1.673 -13.787 2.949 1.00 93.69 112 PHE A O 1
ATOM 886 N N . LYS A 1 113 ? 0.408 -15.128 4.222 1.00 95.00 113 LYS A N 1
ATOM 887 C CA . LYS A 1 113 ? -0.502 -15.472 3.132 1.00 95.00 113 LYS A CA 1
ATOM 888 C C . LYS A 1 113 ? -1.190 -14.218 2.593 1.00 95.00 113 LYS A C 1
ATOM 890 O O . LYS A 1 113 ? -1.314 -14.054 1.385 1.00 95.00 113 LYS A O 1
ATOM 895 N N . LYS A 1 114 ? -1.628 -13.321 3.482 1.00 92.75 114 LYS A N 1
ATOM 896 C CA . LYS A 1 114 ? -2.267 -12.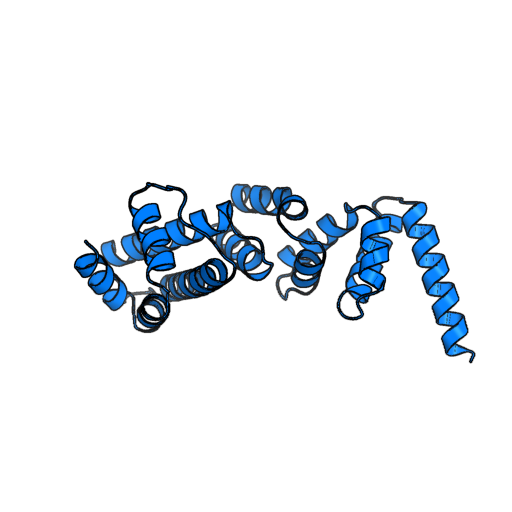075 3.062 1.00 92.75 114 LYS A CA 1
ATOM 897 C C . LYS A 1 114 ? -1.302 -11.094 2.404 1.00 92.75 114 LYS A C 1
ATOM 899 O O . LYS A 1 114 ? -1.707 -10.367 1.503 1.00 92.75 114 LYS A O 1
ATOM 904 N N . VAL A 1 115 ? -0.053 -11.071 2.861 1.00 93.44 115 VAL A N 1
ATOM 905 C CA . VAL A 1 115 ? 1.043 -10.319 2.232 1.00 93.44 115 VAL A CA 1
ATOM 906 C C . VAL A 1 115 ? 1.238 -10.769 0.784 1.00 93.44 115 VAL A C 1
ATOM 908 O O . VAL A 1 115 ? 1.227 -9.916 -0.101 1.00 93.44 115 VAL A O 1
ATOM 911 N N . ASP A 1 116 ? 1.314 -12.079 0.548 1.00 92.69 116 ASP A N 1
ATOM 912 C CA . ASP A 1 116 ? 1.480 -12.650 -0.793 1.00 92.69 116 ASP A CA 1
ATOM 913 C C . ASP A 1 116 ? 0.264 -12.339 -1.682 1.00 92.69 116 ASP A C 1
ATOM 915 O O . ASP A 1 116 ? 0.417 -11.785 -2.766 1.00 92.69 116 ASP A O 1
ATOM 919 N N . GLU A 1 117 ? -0.964 -12.561 -1.187 1.00 92.75 117 GLU A N 1
ATOM 920 C CA . GLU A 1 117 ? -2.201 -12.222 -1.918 1.00 92.75 117 GLU A CA 1
ATOM 921 C C . GLU A 1 117 ? -2.250 -10.745 -2.350 1.00 92.75 117 GLU A C 1
ATOM 923 O O . GLU A 1 117 ? -2.744 -10.411 -3.430 1.00 92.75 117 GLU A O 1
ATOM 928 N N . LEU A 1 118 ? -1.782 -9.843 -1.483 1.00 92.62 118 LEU A N 1
ATOM 929 C CA . LEU A 1 118 ? -1.715 -8.418 -1.783 1.00 92.62 118 LEU A CA 1
ATOM 930 C C . LEU A 1 118 ? -0.686 -8.150 -2.885 1.00 92.62 118 LEU A C 1
ATOM 932 O O . LEU A 1 118 ? -1.040 -7.495 -3.868 1.00 92.62 118 LEU A O 1
ATOM 936 N N . ALA A 1 119 ? 0.536 -8.668 -2.738 1.00 92.19 119 ALA A N 1
ATOM 937 C CA . ALA A 1 119 ? 1.626 -8.492 -3.695 1.00 92.19 119 ALA A CA 1
ATOM 938 C C . ALA A 1 119 ? 1.265 -9.030 -5.092 1.00 92.19 119 ALA A C 1
ATOM 940 O O . ALA A 1 119 ? 1.358 -8.288 -6.068 1.00 92.19 119 ALA A O 1
ATOM 941 N N . ASP A 1 120 ? 0.724 -10.248 -5.179 1.00 91.44 120 ASP A N 1
ATOM 942 C CA . ASP A 1 120 ? 0.328 -10.888 -6.444 1.00 91.44 120 ASP A CA 1
ATOM 943 C C . ASP A 1 120 ? -0.731 -10.084 -7.209 1.00 91.44 120 ASP A C 1
ATOM 945 O O . ASP A 1 120 ? -0.827 -10.124 -8.437 1.00 91.44 120 ASP A O 1
ATOM 949 N N . SER A 1 121 ? -1.562 -9.336 -6.483 1.00 89.44 121 SER A N 1
ATOM 950 C CA . SER A 1 121 ? -2.635 -8.549 -7.082 1.00 89.44 121 SER A CA 1
ATOM 951 C C . SER A 1 121 ? -2.195 -7.155 -7.543 1.00 89.44 121 SER A C 1
ATOM 953 O O . SER A 1 121 ? -2.961 -6.499 -8.254 1.00 89.44 121 SER A O 1
ATOM 955 N N . LEU A 1 122 ? -0.989 -6.694 -7.190 1.00 90.31 122 LEU A N 1
ATOM 956 C CA . LEU A 1 122 ? -0.573 -5.292 -7.309 1.00 90.31 122 LEU A CA 1
ATOM 957 C C . LEU A 1 122 ? -0.734 -4.743 -8.734 1.00 90.31 122 LEU A C 1
ATOM 959 O O . LEU A 1 122 ? -1.477 -3.782 -8.942 1.00 90.31 122 LEU A O 1
ATOM 963 N N . LEU A 1 123 ? -0.124 -5.408 -9.722 1.00 89.00 123 LEU A N 1
ATOM 964 C CA . LEU A 1 123 ? -0.125 -4.981 -11.128 1.00 89.00 123 LEU A CA 1
ATOM 965 C C . LEU A 1 123 ? -1.528 -4.999 -11.758 1.00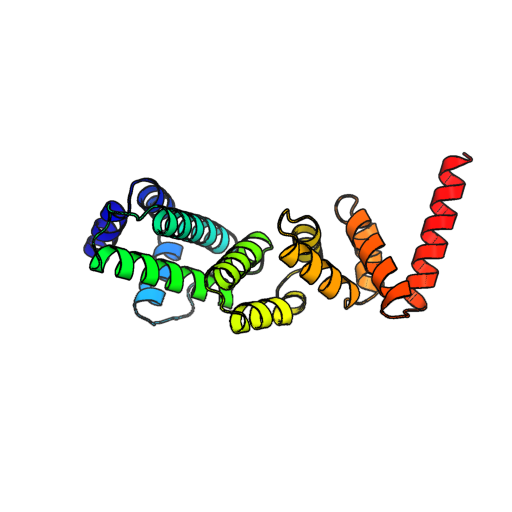 89.00 123 LEU A C 1
ATOM 967 O O . LEU A 1 123 ? -1.828 -4.225 -12.661 1.00 89.00 123 LEU A O 1
ATOM 971 N N . THR A 1 124 ? -2.412 -5.877 -11.275 1.00 89.12 124 THR A N 1
ATOM 972 C CA . THR A 1 124 ? -3.795 -5.977 -11.777 1.00 89.12 124 THR A CA 1
ATOM 973 C C . THR A 1 124 ? -4.735 -4.952 -11.148 1.00 89.12 124 THR A C 1
ATOM 975 O O . THR A 1 124 ? -5.830 -4.709 -11.660 1.00 89.12 124 THR A O 1
ATOM 978 N N . ARG A 1 125 ? -4.346 -4.378 -10.005 1.00 88.81 125 ARG A N 1
ATOM 979 C CA . ARG A 1 125 ? -5.205 -3.515 -9.193 1.00 88.81 125 ARG A CA 1
ATOM 980 C C . ARG A 1 125 ? -4.819 -2.052 -9.242 1.00 88.81 125 ARG A C 1
ATOM 982 O O . ARG A 1 125 ? -5.715 -1.226 -9.088 1.00 88.81 125 ARG A O 1
ATOM 989 N N . LEU A 1 126 ? -3.536 -1.749 -9.373 1.00 92.81 126 LEU A N 1
ATOM 990 C CA . LEU A 1 126 ? -3.005 -0.398 -9.297 1.00 92.81 126 LEU A CA 1
ATOM 991 C C . LEU A 1 126 ? -2.513 0.054 -10.668 1.00 92.81 126 LEU A C 1
ATOM 993 O O . LEU A 1 126 ? -1.974 -0.732 -11.445 1.00 92.81 126 LEU A O 1
ATOM 997 N N . ALA A 1 127 ? -2.696 1.341 -10.956 1.00 93.12 127 ALA A N 1
ATOM 998 C CA . ALA A 1 127 ? -2.004 1.967 -12.073 1.00 93.12 127 ALA A CA 1
ATOM 999 C C . ALA A 1 127 ? -0.496 2.000 -11.786 1.00 93.12 127 ALA A C 1
ATOM 1001 O O . ALA A 1 127 ? -0.085 2.048 -10.627 1.00 93.12 127 ALA A O 1
ATOM 1002 N N . LEU A 1 128 ? 0.335 2.031 -12.830 1.00 94.00 128 LEU A N 1
ATOM 1003 C CA . LEU A 1 128 ? 1.785 2.047 -12.632 1.00 94.00 128 LEU A CA 1
ATOM 1004 C C . LEU A 1 128 ? 2.267 3.277 -11.849 1.00 94.00 128 LEU A C 1
ATOM 1006 O O . LEU A 1 128 ? 3.202 3.144 -11.075 1.00 94.00 128 LEU A O 1
ATOM 1010 N N . SER A 1 129 ? 1.597 4.429 -11.967 1.00 93.75 129 SER A N 1
ATOM 1011 C CA . SER A 1 129 ? 1.899 5.622 -11.161 1.00 93.75 129 SER A CA 1
ATOM 1012 C C . SER A 1 129 ? 1.665 5.397 -9.660 1.00 93.75 129 SER A C 1
ATOM 1014 O O . SER A 1 129 ? 2.467 5.812 -8.833 1.00 93.75 129 SER A O 1
ATOM 1016 N N . GLU A 1 130 ? 0.613 4.662 -9.285 1.00 95.94 130 GLU A N 1
ATOM 1017 C CA . GLU A 1 130 ? 0.370 4.275 -7.885 1.00 95.94 130 GLU A CA 1
ATOM 1018 C C . GLU A 1 130 ? 1.435 3.284 -7.395 1.00 95.94 130 GLU A C 1
ATOM 1020 O O . GLU A 1 130 ? 1.866 3.332 -6.246 1.00 95.94 130 GLU A O 1
ATOM 1025 N N . ILE A 1 131 ? 1.907 2.393 -8.269 1.00 96.50 131 ILE A N 1
ATOM 1026 C CA . ILE A 1 131 ? 3.013 1.488 -7.940 1.00 96.50 131 ILE A CA 1
ATOM 1027 C C . ILE A 1 131 ? 4.325 2.279 -7.796 1.00 96.50 131 ILE A C 1
ATOM 1029 O O . ILE A 1 131 ? 5.114 1.987 -6.898 1.00 96.50 131 ILE A O 1
ATOM 1033 N N . SER A 1 132 ? 4.537 3.325 -8.598 1.00 96.56 132 SER A N 1
ATOM 1034 C CA . SER A 1 132 ? 5.672 4.240 -8.445 1.00 96.56 132 SER A CA 1
ATOM 1035 C C . SER A 1 132 ? 5.646 4.983 -7.109 1.00 96.56 132 SER A C 1
ATOM 1037 O O . SER A 1 132 ? 6.692 5.132 -6.475 1.00 96.56 132 SER A O 1
ATOM 1039 N N . GLU A 1 133 ? 4.467 5.378 -6.620 1.00 96.44 133 GLU A N 1
ATOM 1040 C CA . GLU A 1 133 ? 4.331 5.929 -5.266 1.00 96.44 133 GLU A CA 1
ATOM 1041 C C . GLU A 1 133 ? 4.751 4.917 -4.193 1.00 96.44 133 GLU A C 1
ATOM 1043 O O . GLU A 1 133 ? 5.506 5.248 -3.276 1.00 96.44 133 GLU A O 1
ATOM 1048 N N . LEU A 1 134 ? 4.352 3.648 -4.331 1.00 96.88 134 LEU A N 1
ATOM 1049 C CA . LEU A 1 134 ? 4.792 2.584 -3.421 1.00 96.88 134 LEU A CA 1
ATOM 1050 C C . LEU A 1 134 ? 6.309 2.359 -3.479 1.00 96.88 134 LEU A C 1
ATOM 1052 O O . LEU A 1 134 ? 6.936 2.124 -2.442 1.00 96.88 134 LEU A O 1
ATOM 1056 N N . ALA A 1 135 ? 6.923 2.496 -4.655 1.00 97.00 135 ALA A N 1
ATOM 1057 C CA . ALA A 1 135 ? 8.372 2.419 -4.825 1.00 97.00 135 ALA A CA 1
ATOM 1058 C C . ALA A 1 135 ? 9.119 3.558 -4.105 1.00 97.00 135 ALA A C 1
ATOM 1060 O O . ALA A 1 135 ? 10.305 3.417 -3.806 1.00 97.00 135 ALA A O 1
ATOM 1061 N N . ARG A 1 136 ? 8.434 4.653 -3.748 1.00 95.44 136 ARG A N 1
ATOM 1062 C CA . ARG A 1 136 ? 8.953 5.754 -2.916 1.00 95.44 136 ARG A CA 1
ATOM 1063 C C . ARG A 1 136 ? 8.588 5.632 -1.430 1.00 95.44 136 ARG A C 1
ATOM 1065 O O . ARG A 1 136 ? 8.984 6.487 -0.637 1.00 95.44 136 ARG A O 1
ATOM 1072 N N . SER A 1 137 ? 7.880 4.576 -1.019 1.00 94.81 137 SER A N 1
ATOM 1073 C CA . SER A 1 137 ? 7.441 4.391 0.370 1.00 94.81 137 SER A CA 1
ATOM 1074 C C . SER A 1 137 ? 8.612 4.320 1.364 1.00 94.81 137 SER A C 1
ATOM 1076 O O . SER A 1 137 ? 9.687 3.775 1.103 1.00 94.81 137 SER A O 1
ATOM 1078 N N . ASN A 1 138 ? 8.395 4.801 2.588 1.00 92.25 138 ASN A N 1
ATOM 1079 C CA . ASN A 1 138 ? 9.381 4.650 3.663 1.00 92.25 138 ASN A CA 1
ATOM 1080 C C . ASN A 1 138 ? 9.529 3.187 4.122 1.00 92.25 138 ASN A C 1
ATOM 1082 O O . ASN A 1 138 ? 10.525 2.824 4.752 1.00 92.25 138 ASN A O 1
ATOM 1086 N N . ASN A 1 139 ? 8.563 2.324 3.801 1.00 92.81 139 ASN A N 1
ATOM 1087 C CA . ASN A 1 139 ? 8.606 0.912 4.145 1.00 92.81 139 ASN A CA 1
ATOM 1088 C C . ASN A 1 139 ? 9.435 0.121 3.119 1.00 92.81 139 ASN A C 1
ATOM 1090 O O . ASN A 1 139 ? 9.051 -0.021 1.961 1.00 92.81 139 ASN A O 1
ATOM 1094 N N . VAL A 1 140 ? 10.563 -0.437 3.570 1.00 94.69 140 VAL A N 1
ATOM 1095 C CA . VAL A 1 140 ? 11.512 -1.184 2.724 1.00 94.69 140 VAL A CA 1
ATOM 1096 C C . VAL A 1 140 ? 10.858 -2.369 2.012 1.00 94.69 140 VAL A C 1
ATOM 1098 O O . VAL A 1 140 ? 11.153 -2.596 0.844 1.00 94.69 140 VAL A O 1
ATOM 1101 N N . MET A 1 141 ? 9.952 -3.088 2.681 1.00 93.56 141 MET A N 1
ATOM 1102 C CA . MET A 1 141 ? 9.277 -4.249 2.090 1.00 93.56 141 MET A CA 1
ATOM 1103 C C . MET A 1 141 ? 8.311 -3.824 0.981 1.00 93.56 141 MET A C 1
ATOM 1105 O O . MET A 1 141 ? 8.260 -4.458 -0.066 1.00 93.56 141 MET A O 1
ATOM 1109 N N . ILE A 1 142 ? 7.583 -2.722 1.193 1.00 95.44 142 ILE A N 1
ATOM 1110 C CA . ILE A 1 142 ? 6.663 -2.169 0.190 1.00 95.44 142 ILE A CA 1
ATOM 1111 C C . ILE A 1 142 ? 7.441 -1.684 -1.029 1.00 95.44 142 ILE A C 1
ATOM 1113 O O . ILE A 1 142 ? 7.073 -2.032 -2.147 1.00 95.44 142 ILE A O 1
ATOM 1117 N N . ARG A 1 143 ? 8.542 -0.945 -0.828 1.00 96.38 143 ARG A N 1
ATOM 1118 C CA . ARG A 1 143 ? 9.385 -0.517 -1.951 1.00 96.38 143 ARG A CA 1
ATOM 1119 C C . ARG A 1 143 ? 9.928 -1.696 -2.743 1.00 96.38 143 ARG A C 1
ATOM 1121 O O . ARG A 1 143 ? 9.925 -1.638 -3.964 1.00 96.38 143 ARG A O 1
ATOM 1128 N N . ALA A 1 144 ? 10.410 -2.735 -2.059 1.00 95.31 144 ALA A N 1
ATOM 1129 C CA . ALA A 1 144 ? 10.966 -3.912 -2.718 1.00 95.31 144 ALA A CA 1
ATOM 1130 C C . ALA A 1 144 ? 9.924 -4.576 -3.629 1.00 95.31 144 ALA A C 1
ATOM 1132 O O . ALA A 1 144 ? 10.188 -4.763 -4.811 1.00 95.31 144 ALA A O 1
ATOM 1133 N N . ILE A 1 145 ? 8.713 -4.814 -3.113 1.00 95.44 145 ILE A N 1
ATOM 1134 C CA . ILE A 1 145 ? 7.608 -5.397 -3.890 1.00 95.44 145 ILE A CA 1
ATOM 1135 C C . ILE A 1 145 ? 7.187 -4.486 -5.042 1.00 95.44 145 ILE A C 1
ATOM 1137 O O . ILE A 1 145 ? 6.888 -4.967 -6.132 1.00 95.44 145 ILE A O 1
ATOM 1141 N N . ALA A 1 146 ? 7.168 -3.170 -4.830 1.00 96.81 146 ALA A N 1
ATOM 1142 C CA . ALA A 1 146 ? 6.841 -2.221 -5.884 1.00 96.81 146 ALA A CA 1
ATOM 1143 C C . ALA A 1 146 ? 7.873 -2.261 -7.022 1.00 96.81 146 ALA A C 1
ATOM 1145 O O . ALA A 1 146 ? 7.481 -2.345 -8.182 1.00 96.81 146 ALA A O 1
ATOM 1146 N N . PHE A 1 147 ? 9.174 -2.271 -6.709 1.00 97.00 147 PHE A N 1
ATOM 1147 C CA . PHE A 1 147 ? 10.225 -2.397 -7.722 1.00 97.00 147 PHE A CA 1
ATOM 1148 C C . PHE A 1 147 ? 10.199 -3.748 -8.430 1.00 97.00 147 PHE A C 1
ATOM 1150 O O . PHE A 1 147 ? 10.307 -3.781 -9.651 1.00 97.00 147 PHE A O 1
ATOM 1157 N N . GLU A 1 148 ? 9.992 -4.841 -7.698 1.00 95.00 148 GLU A N 1
ATOM 1158 C CA . GLU A 1 148 ? 9.819 -6.169 -8.286 1.00 95.00 148 GLU A CA 1
ATOM 1159 C C . GLU A 1 148 ? 8.621 -6.197 -9.245 1.00 95.00 148 GLU A C 1
ATOM 1161 O O . GLU A 1 148 ? 8.725 -6.686 -10.368 1.00 95.00 148 GLU A O 1
ATOM 1166 N N . THR A 1 149 ? 7.501 -5.593 -8.845 1.00 95.44 149 THR A N 1
ATOM 1167 C CA . THR A 1 149 ? 6.300 -5.523 -9.682 1.00 95.44 149 THR A CA 1
ATOM 1168 C C . THR A 1 149 ? 6.518 -4.655 -10.922 1.00 95.44 149 THR A C 1
ATOM 1170 O O . THR A 1 149 ? 6.099 -5.030 -12.016 1.00 95.44 149 THR A O 1
ATOM 1173 N N . LEU A 1 150 ? 7.184 -3.504 -10.785 1.00 96.56 150 LEU A N 1
ATOM 1174 C CA . LEU A 1 150 ? 7.519 -2.638 -11.919 1.00 96.56 150 LEU A CA 1
ATOM 1175 C C . LEU A 1 150 ? 8.496 -3.317 -12.876 1.00 96.56 150 LEU A C 1
ATOM 1177 O O . LEU A 1 150 ? 8.325 -3.204 -14.085 1.00 96.56 150 LEU A O 1
ATOM 1181 N N . ALA A 1 151 ? 9.472 -4.064 -12.361 1.00 95.56 151 ALA A N 1
ATOM 1182 C CA . ALA A 1 151 ? 10.400 -4.829 -13.185 1.00 95.56 151 ALA A CA 1
ATOM 1183 C C . ALA A 1 151 ? 9.698 -5.935 -13.990 1.00 95.56 151 ALA A C 1
ATOM 1185 O O . ALA A 1 151 ? 10.189 -6.346 -15.034 1.00 95.56 151 ALA A O 1
ATOM 1186 N N . GLN A 1 152 ? 8.516 -6.383 -13.573 1.00 94.00 152 GLN A N 1
ATOM 1187 C CA . GLN A 1 152 ? 7.699 -7.325 -14.341 1.00 94.00 152 GLN A CA 1
ATOM 1188 C C . GLN A 1 152 ? 6.714 -6.638 -15.307 1.00 94.00 152 GLN A C 1
ATOM 1190 O O . GLN A 1 152 ? 6.058 -7.314 -16.103 1.00 94.00 152 GLN A O 1
ATOM 1195 N N . ALA A 1 153 ? 6.590 -5.307 -15.270 1.00 95.00 153 ALA A N 1
ATOM 1196 C CA . ALA A 1 153 ? 5.724 -4.564 -16.181 1.00 95.00 153 ALA A CA 1
ATOM 1197 C C . ALA A 1 153 ? 6.301 -4.535 -17.613 1.00 95.00 153 ALA A C 1
ATOM 1199 O O . ALA A 1 153 ? 7.505 -4.670 -17.805 1.00 95.00 153 ALA A O 1
ATOM 1200 N N . PRO A 1 154 ? 5.487 -4.312 -18.658 1.00 95.69 154 PRO A N 1
ATOM 1201 C CA . PRO A 1 154 ? 6.014 -4.163 -20.013 1.00 95.69 154 PRO A CA 1
ATOM 1202 C C . PRO A 1 154 ? 7.018 -3.004 -20.115 1.00 95.69 154 PRO A C 1
ATOM 1204 O O . PRO A 1 154 ? 6.720 -1.895 -19.665 1.00 95.69 154 PRO A O 1
ATOM 1207 N N . THR A 1 155 ? 8.164 -3.222 -20.769 1.00 96.69 155 THR A N 1
ATOM 1208 C CA . THR A 1 155 ? 9.210 -2.197 -20.958 1.00 96.69 155 THR A CA 1
ATOM 1209 C C . THR A 1 155 ? 8.649 -0.923 -21.594 1.00 96.69 155 THR A C 1
ATOM 1211 O O . THR A 1 155 ? 8.888 0.178 -21.103 1.00 96.69 155 THR A O 1
ATOM 1214 N N . SER A 1 156 ? 7.784 -1.055 -22.603 1.00 96.12 156 SER A N 1
ATOM 1215 C CA . SER A 1 156 ? 7.090 0.079 -23.231 1.00 96.12 156 SER A CA 1
ATOM 1216 C C . SER A 1 156 ? 6.220 0.907 -22.274 1.00 96.12 156 SER A C 1
ATOM 1218 O O . SER A 1 156 ? 6.052 2.109 -22.486 1.00 96.12 156 SER A O 1
ATOM 1220 N N . ALA A 1 157 ? 5.671 0.303 -21.217 1.00 95.38 157 ALA A N 1
ATOM 1221 C CA . ALA A 1 157 ? 4.902 1.021 -20.205 1.00 95.38 157 ALA A CA 1
ATOM 1222 C C . ALA A 1 157 ? 5.821 1.782 -19.236 1.00 95.38 157 ALA A C 1
ATOM 1224 O O . ALA A 1 157 ? 5.517 2.916 -18.870 1.00 95.38 157 ALA A O 1
ATOM 1225 N N . LEU A 1 158 ? 6.980 1.211 -18.887 1.00 96.31 158 LEU A N 1
ATOM 1226 C CA . LEU A 1 158 ? 8.011 1.912 -18.114 1.00 96.31 158 LEU A CA 1
ATOM 1227 C C . LEU A 1 158 ? 8.595 3.095 -18.895 1.00 96.31 158 LEU A C 1
ATOM 1229 O O . LEU A 1 158 ? 8.773 4.170 -18.331 1.00 96.31 158 LEU A O 1
ATOM 1233 N N . VAL A 1 159 ? 8.806 2.942 -20.206 1.00 95.75 159 VAL A N 1
ATOM 1234 C CA . VAL A 1 159 ? 9.229 4.044 -21.087 1.00 95.75 159 VAL A CA 1
ATOM 1235 C C . VAL A 1 159 ? 8.222 5.195 -21.066 1.00 95.75 159 VAL A C 1
ATOM 1237 O O . VAL A 1 159 ? 8.615 6.356 -21.047 1.00 95.75 159 VAL A O 1
ATOM 1240 N N . GLN A 1 160 ? 6.918 4.907 -21.021 1.00 94.62 160 GLN A N 1
ATOM 1241 C CA . GLN A 1 160 ? 5.904 5.961 -20.925 1.00 94.62 160 GLN A CA 1
ATOM 1242 C C . GLN A 1 160 ? 5.996 6.743 -19.609 1.00 94.62 160 GLN A C 1
ATOM 1244 O O . 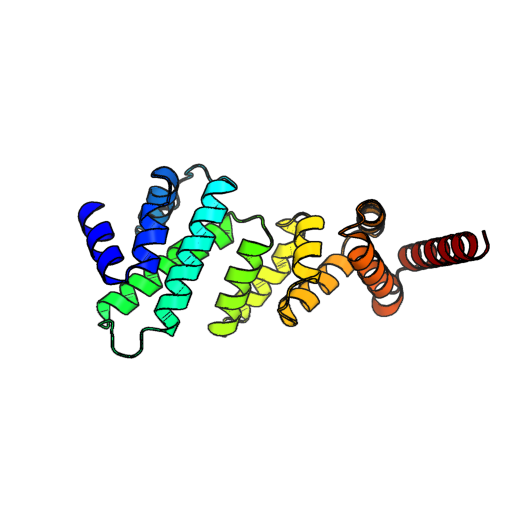GLN A 1 160 ? 5.849 7.966 -19.641 1.00 94.62 160 GLN A O 1
ATOM 1249 N N . LEU A 1 161 ? 6.288 6.072 -18.487 1.00 94.31 161 LEU A N 1
ATOM 1250 C CA . LEU A 1 161 ? 6.478 6.718 -17.181 1.00 94.31 161 LEU A CA 1
ATOM 1251 C C . LEU A 1 161 ? 7.691 7.650 -17.140 1.00 94.31 161 LEU A C 1
ATOM 1253 O O . LEU A 1 161 ? 7.696 8.583 -16.346 1.00 94.31 161 LEU A O 1
ATOM 1257 N N . LEU A 1 162 ? 8.692 7.454 -18.006 1.00 94.25 162 LEU A N 1
ATOM 1258 C CA . LEU A 1 162 ? 9.840 8.367 -18.098 1.00 94.25 162 LEU A CA 1
ATOM 1259 C C . LEU A 1 162 ? 9.438 9.799 -18.480 1.00 94.25 162 LEU A C 1
ATOM 1261 O O . LEU A 1 162 ? 10.199 10.725 -18.214 1.00 94.25 162 LEU A O 1
ATOM 1265 N N . ASN A 1 163 ? 8.259 9.991 -19.084 1.00 92.81 163 ASN A N 1
ATOM 1266 C CA . ASN A 1 163 ? 7.747 11.319 -19.426 1.00 92.81 163 ASN A CA 1
ATOM 1267 C C . ASN A 1 163 ? 7.196 12.083 -18.213 1.00 92.81 163 ASN A C 1
ATOM 1269 O O . ASN A 1 163 ? 7.008 13.297 -18.302 1.00 92.81 163 ASN A O 1
ATOM 1273 N N . ASP A 1 164 ? 6.911 11.398 -17.103 1.00 93.31 164 ASP A N 1
ATOM 1274 C CA . ASP A 1 164 ? 6.496 12.039 -15.860 1.00 93.31 164 ASP A CA 1
ATOM 1275 C C . ASP A 1 164 ? 7.736 12.296 -14.986 1.00 93.31 164 ASP A C 1
ATOM 1277 O O . ASP A 1 164 ? 8.387 11.344 -14.553 1.00 93.31 164 ASP A O 1
ATOM 1281 N N . PRO A 1 165 ? 8.087 13.559 -14.683 1.00 91.69 165 PRO A N 1
ATOM 1282 C CA . PRO A 1 165 ? 9.282 13.872 -13.902 1.00 91.69 165 PRO A CA 1
ATOM 1283 C C . PRO A 1 165 ? 9.250 13.302 -12.477 1.00 91.69 165 PRO A C 1
ATOM 1285 O O . PRO A 1 165 ? 10.310 13.099 -11.884 1.00 91.69 165 PRO A O 1
ATOM 1288 N N . VAL A 1 166 ? 8.066 13.044 -11.914 1.00 93.12 166 VAL A N 1
ATOM 1289 C CA . VAL A 1 166 ? 7.918 12.453 -10.578 1.00 93.12 166 VAL A CA 1
ATOM 1290 C C . VAL A 1 166 ? 8.262 10.963 -10.614 1.00 93.12 166 VAL A C 1
ATOM 1292 O O . VAL A 1 166 ? 8.941 10.459 -9.714 1.00 93.12 166 VAL A O 1
ATOM 1295 N N . ASP A 1 167 ? 7.846 10.264 -11.672 1.00 95.00 167 ASP A N 1
ATOM 1296 C CA . ASP A 1 167 ? 7.994 8.811 -11.812 1.00 95.00 167 ASP A CA 1
ATOM 1297 C C . ASP A 1 167 ? 9.232 8.379 -12.599 1.00 95.00 167 ASP A C 1
ATOM 1299 O O . ASP A 1 167 ? 9.673 7.238 -12.453 1.00 95.00 167 ASP A O 1
ATOM 1303 N N . ALA A 1 168 ? 9.858 9.277 -13.360 1.00 94.38 168 ALA A N 1
ATOM 1304 C CA . ALA A 1 168 ? 10.987 8.956 -14.227 1.00 94.38 168 ALA A CA 1
ATOM 1305 C C . ALA A 1 168 ? 12.147 8.283 -13.480 1.00 94.38 168 ALA A C 1
ATOM 1307 O O . ALA A 1 168 ? 12.723 7.318 -13.977 1.00 94.38 168 ALA A O 1
ATOM 1308 N N . GLY A 1 169 ? 12.475 8.745 -12.269 1.00 95.31 169 GLY A N 1
ATOM 1309 C CA . GLY A 1 169 ? 13.531 8.131 -11.458 1.00 95.31 169 GLY A CA 1
ATOM 1310 C C . GLY A 1 169 ? 13.217 6.682 -11.075 1.00 95.31 169 GLY A C 1
ATOM 1311 O O . GLY A 1 169 ? 14.084 5.815 -11.156 1.00 95.31 169 GLY A O 1
ATOM 1312 N N . VAL A 1 170 ? 11.962 6.402 -10.719 1.00 97.00 170 VAL A N 1
ATOM 1313 C CA . VAL A 1 170 ? 11.496 5.049 -10.389 1.00 97.00 170 VAL A CA 1
ATOM 1314 C C . VAL A 1 170 ? 11.486 4.164 -11.637 1.00 97.00 170 VAL A C 1
ATOM 1316 O O . VAL A 1 170 ? 11.970 3.034 -11.588 1.00 97.00 170 VAL A O 1
ATOM 1319 N N . ALA A 1 171 ? 11.001 4.687 -12.764 1.00 96.94 171 ALA A N 1
ATOM 1320 C CA . ALA A 1 171 ? 10.960 3.968 -14.032 1.00 96.94 171 ALA A CA 1
ATOM 1321 C C . ALA A 1 171 ? 12.364 3.587 -14.531 1.00 96.94 171 ALA A C 1
ATOM 1323 O O . ALA A 1 171 ? 12.561 2.455 -14.966 1.00 96.94 171 ALA A O 1
ATOM 1324 N N . ARG A 1 172 ? 13.360 4.476 -14.397 1.00 96.50 172 ARG A N 1
ATOM 1325 C CA . ARG A 1 172 ? 14.767 4.166 -14.721 1.00 96.50 172 ARG A CA 1
ATOM 1326 C C . ARG A 1 172 ? 15.312 3.014 -13.883 1.00 96.50 172 ARG A C 1
ATOM 1328 O O . ARG A 1 172 ? 15.937 2.114 -14.429 1.00 96.50 172 ARG A O 1
ATOM 1335 N N . ILE A 1 173 ? 15.048 3.013 -12.575 1.00 96.88 173 ILE A N 1
ATOM 1336 C CA . ILE A 1 173 ? 15.476 1.918 -11.692 1.00 96.88 173 ILE A CA 1
ATOM 1337 C C . ILE A 1 173 ? 14.790 0.607 -12.097 1.00 96.88 173 ILE A C 1
ATOM 1339 O O . ILE A 1 173 ? 15.450 -0.422 -12.184 1.00 96.88 173 ILE A O 1
ATOM 1343 N N . ALA A 1 174 ? 13.487 0.633 -12.387 1.00 97.31 174 ALA A N 1
ATOM 1344 C CA . ALA A 1 174 ? 12.764 -0.558 -12.828 1.00 97.31 174 ALA A CA 1
ATOM 1345 C C . ALA A 1 174 ? 13.301 -1.110 -14.162 1.00 97.31 174 ALA A C 1
ATOM 1347 O O . ALA A 1 174 ? 13.466 -2.320 -14.296 1.00 97.31 174 ALA A O 1
ATOM 1348 N N . LEU A 1 175 ? 13.632 -0.236 -15.120 1.00 97.62 175 LEU A N 1
ATOM 1349 C CA . LEU A 1 175 ? 14.295 -0.617 -16.371 1.00 97.62 175 LEU A CA 1
ATOM 1350 C C . LEU A 1 175 ? 15.673 -1.235 -16.110 1.00 97.62 175 LEU A C 1
ATOM 1352 O O . LEU A 1 175 ? 16.008 -2.247 -16.719 1.00 97.62 175 LEU A O 1
ATOM 1356 N N . TYR A 1 176 ? 16.453 -0.673 -15.185 1.00 97.00 176 TYR A N 1
ATOM 1357 C CA . TYR A 1 176 ? 17.754 -1.228 -14.805 1.00 97.00 176 TYR A CA 1
ATOM 1358 C C . TYR A 1 176 ? 17.618 -2.642 -14.236 1.00 97.00 176 TYR A C 1
ATOM 1360 O O . TYR A 1 176 ? 18.307 -3.557 -14.677 1.00 97.00 176 TYR A O 1
ATOM 1368 N N . ILE A 1 177 ? 16.657 -2.851 -13.334 1.00 97.19 177 ILE A N 1
ATOM 1369 C CA . ILE A 1 177 ? 16.337 -4.182 -12.805 1.00 97.19 177 ILE A CA 1
ATOM 1370 C C . ILE A 1 177 ? 15.925 -5.126 -13.949 1.00 97.19 177 ILE A C 1
ATOM 1372 O O . ILE A 1 177 ? 16.386 -6.265 -13.999 1.00 97.19 177 ILE A O 1
ATOM 1376 N N . GLN A 1 178 ? 15.116 -4.670 -14.914 1.00 97.25 178 GLN A N 1
ATOM 1377 C CA . GLN A 1 178 ? 14.764 -5.476 -16.091 1.00 97.25 178 GLN A CA 1
ATOM 1378 C C . GLN A 1 178 ? 15.978 -5.907 -16.912 1.00 97.25 178 GLN A C 1
ATOM 1380 O O . GLN A 1 178 ? 16.052 -7.064 -17.326 1.00 97.25 178 GLN A O 1
ATOM 1385 N N . ALA A 1 179 ? 16.902 -4.988 -17.177 1.00 96.75 179 ALA A N 1
ATOM 1386 C CA . ALA A 1 179 ? 18.076 -5.250 -17.999 1.00 96.75 179 ALA A CA 1
ATOM 1387 C C . ALA A 1 179 ? 19.075 -6.187 -17.302 1.00 96.75 179 ALA A C 1
ATOM 1389 O O . ALA A 1 179 ? 19.583 -7.120 -17.931 1.00 96.75 179 ALA A O 1
ATOM 1390 N N . GLU A 1 180 ? 19.324 -5.961 -16.011 1.00 96.38 180 GLU A N 1
ATOM 1391 C CA . GLU A 1 180 ? 20.382 -6.641 -15.260 1.00 96.38 180 GLU A CA 1
ATOM 1392 C C . GLU A 1 180 ? 19.909 -7.926 -14.579 1.00 96.38 180 GLU A C 1
ATOM 1394 O O . GLU A 1 180 ? 20.578 -8.955 -14.665 1.00 96.38 180 GLU A O 1
ATOM 1399 N N . GLU A 1 181 ? 18.749 -7.902 -13.919 1.00 95.19 181 GLU A N 1
ATOM 1400 C CA . GLU A 1 181 ? 18.259 -9.050 -13.147 1.00 95.19 181 GLU A CA 1
ATOM 1401 C C . GLU A 1 181 ? 17.396 -9.990 -13.997 1.00 95.19 181 GLU A C 1
ATOM 1403 O O . GLU A 1 181 ? 17.496 -11.211 -13.866 1.00 95.19 181 GLU A O 1
ATOM 1408 N N . TYR A 1 182 ? 16.579 -9.436 -14.900 1.00 92.81 182 TYR A N 1
ATOM 1409 C CA . TYR A 1 182 ? 15.682 -10.213 -15.767 1.00 92.81 182 TYR A CA 1
ATOM 1410 C C . TYR A 1 182 ? 16.231 -10.435 -17.184 1.00 92.81 182 TYR A C 1
ATOM 1412 O O . TYR A 1 182 ? 15.624 -11.171 -17.964 1.00 92.81 182 TYR A O 1
ATOM 1420 N N . GLY A 1 183 ? 17.378 -9.838 -17.526 1.00 94.44 183 GLY A N 1
ATOM 1421 C CA . GLY A 1 183 ? 18.040 -10.029 -18.819 1.00 94.44 183 GLY A CA 1
ATOM 1422 C C . GLY A 1 183 ? 17.264 -9.473 -20.019 1.00 94.44 183 GLY A C 1
ATOM 1423 O O . GLY A 1 183 ? 17.348 -10.033 -21.111 1.00 94.44 183 GLY A O 1
ATOM 1424 N N . SER A 1 184 ? 16.478 -8.409 -19.834 1.00 96.62 184 SER A N 1
ATOM 1425 C CA . SER A 1 184 ? 15.717 -7.770 -20.914 1.00 96.62 184 SER A CA 1
ATOM 1426 C C . SER A 1 184 ? 16.622 -6.935 -21.825 1.00 96.62 184 SER A C 1
ATOM 1428 O O . SER A 1 184 ? 17.080 -5.855 -21.449 1.00 96.62 184 SER A O 1
ATOM 1430 N N . GLU A 1 185 ? 16.832 -7.407 -23.056 1.00 96.62 185 GLU A N 1
ATOM 1431 C CA . GLU A 1 185 ? 17.566 -6.662 -24.092 1.00 96.62 185 GLU A CA 1
ATOM 1432 C C . GLU A 1 185 ? 16.870 -5.345 -24.469 1.00 96.62 185 GLU A C 1
ATOM 1434 O O . GLU A 1 185 ? 17.532 -4.334 -24.680 1.00 96.62 185 GLU A O 1
ATOM 1439 N N . GLU A 1 186 ? 15.531 -5.331 -24.504 1.00 96.25 186 GLU A N 1
ATOM 1440 C CA . GLU A 1 186 ? 14.755 -4.119 -24.804 1.00 96.25 186 GLU A CA 1
ATOM 1441 C C . GLU A 1 186 ? 14.996 -3.037 -23.744 1.00 96.25 186 GLU A C 1
ATOM 1443 O O . GLU A 1 186 ? 15.220 -1.876 -24.081 1.00 96.25 186 GLU A O 1
ATOM 1448 N N . ALA A 1 187 ? 15.006 -3.417 -22.461 1.00 95.56 187 ALA A N 1
ATOM 1449 C CA . ALA A 1 187 ? 15.290 -2.484 -21.376 1.00 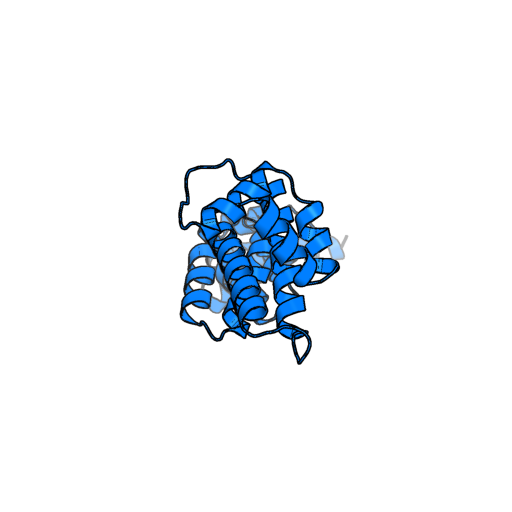95.56 187 ALA A CA 1
ATOM 1450 C C . ALA A 1 187 ? 16.742 -1.987 -21.419 1.00 95.56 187 ALA A C 1
ATOM 1452 O O . ALA A 1 187 ? 16.979 -0.804 -21.174 1.00 95.56 187 ALA A O 1
ATOM 1453 N N . ARG A 1 188 ? 17.698 -2.854 -21.785 1.00 95.94 188 ARG A N 1
ATOM 1454 C CA . ARG A 1 188 ? 19.110 -2.474 -21.929 1.00 95.94 188 ARG A CA 1
ATOM 1455 C C . ARG A 1 188 ? 19.296 -1.392 -22.990 1.00 95.94 188 ARG A C 1
ATOM 1457 O O . ARG A 1 188 ? 19.889 -0.362 -22.695 1.00 95.94 188 ARG A O 1
ATOM 1464 N N . TRP A 1 189 ? 18.702 -1.567 -24.171 1.00 96.12 189 TRP A N 1
ATOM 1465 C CA . TRP A 1 189 ? 18.760 -0.558 -25.237 1.00 96.12 189 TRP A CA 1
ATOM 1466 C C . TRP A 1 189 ? 18.140 0.779 -24.821 1.00 96.12 189 TRP A C 1
ATOM 1468 O O . TRP A 1 189 ? 18.645 1.839 -25.180 1.00 96.12 189 TRP A O 1
ATOM 1478 N N . VAL A 1 190 ? 17.042 0.746 -24.059 1.00 95.56 190 VAL A N 1
ATOM 1479 C CA . VAL A 1 190 ? 16.413 1.966 -23.537 1.00 95.56 190 VAL A CA 1
ATOM 1480 C C . VAL A 1 190 ? 17.343 2.699 -22.568 1.00 95.56 190 VAL A C 1
ATOM 1482 O O . VAL A 1 190 ? 17.432 3.921 -22.640 1.00 95.56 190 VAL A O 1
ATOM 1485 N N . ILE A 1 191 ? 18.027 1.986 -21.669 1.00 94.31 191 ILE A N 1
ATOM 1486 C CA . ILE A 1 191 ? 18.961 2.592 -20.707 1.00 94.31 191 ILE A CA 1
ATOM 1487 C C . ILE A 1 191 ? 20.145 3.226 -21.429 1.00 94.31 191 ILE A C 1
ATOM 1489 O O . ILE A 1 191 ? 20.428 4.393 -21.176 1.00 94.31 191 ILE A O 1
ATOM 1493 N N . GLU A 1 192 ? 20.767 2.500 -22.361 1.00 93.94 192 GLU A N 1
ATOM 1494 C CA . GLU A 1 192 ? 21.882 3.006 -23.172 1.00 93.94 192 GLU A CA 1
ATOM 1495 C C . GLU A 1 192 ? 21.489 4.314 -23.880 1.00 93.94 192 GLU A C 1
ATOM 1497 O O . GLU A 1 192 ? 22.190 5.318 -23.775 1.00 93.94 192 GLU A O 1
ATOM 1502 N N . ALA A 1 193 ? 20.302 4.363 -24.496 1.00 92.75 193 ALA A N 1
ATOM 1503 C CA . ALA A 1 193 ? 19.804 5.572 -25.153 1.00 92.75 193 ALA A CA 1
ATOM 1504 C C . ALA A 1 193 ? 19.561 6.752 -24.186 1.00 92.75 193 ALA A C 1
ATOM 1506 O O . ALA A 1 193 ? 19.719 7.913 -24.568 1.00 92.75 193 ALA A O 1
ATOM 1507 N N . ILE A 1 194 ? 19.149 6.484 -22.941 1.00 89.88 194 ILE A N 1
ATOM 1508 C CA . ILE A 1 194 ? 18.954 7.520 -21.911 1.00 89.88 194 ILE A CA 1
ATOM 1509 C C . ILE A 1 194 ? 20.301 8.066 -21.428 1.00 89.88 194 ILE A C 1
ATOM 1511 O O . ILE A 1 194 ? 20.420 9.272 -21.208 1.00 89.88 194 ILE A O 1
ATOM 1515 N N . GLU A 1 195 ? 21.291 7.195 -21.239 1.00 89.06 195 GLU A N 1
ATOM 1516 C CA . GLU A 1 195 ? 22.642 7.573 -20.816 1.00 89.06 195 GLU A CA 1
ATOM 1517 C C . GLU A 1 195 ? 23.329 8.428 -21.887 1.00 89.06 195 GLU A C 1
ATOM 1519 O O . GLU A 1 195 ? 23.802 9.519 -21.571 1.00 89.06 195 GLU A O 1
ATOM 1524 N N . GLU A 1 196 ? 23.257 8.020 -23.158 1.00 88.94 196 GLU A N 1
ATOM 1525 C CA . GLU A 1 196 ? 23.761 8.806 -24.293 1.00 88.94 196 GLU A CA 1
ATOM 1526 C C . GLU A 1 196 ? 23.121 10.203 -24.359 1.00 88.94 196 GLU A C 1
ATOM 1528 O O . GLU A 1 196 ? 23.807 11.205 -24.561 1.00 88.94 196 GLU A O 1
ATOM 1533 N N . ALA A 1 197 ? 21.803 10.302 -24.155 1.00 84.31 197 ALA A N 1
ATOM 1534 C CA . ALA A 1 197 ? 21.109 11.588 -24.160 1.00 84.31 197 ALA A CA 1
ATOM 1535 C C . ALA A 1 197 ? 21.543 12.503 -22.999 1.00 84.31 197 ALA A C 1
ATOM 1537 O O . ALA A 1 197 ? 21.642 13.717 -23.178 1.00 84.31 197 ALA A O 1
ATOM 1538 N N . ALA A 1 198 ? 21.819 11.934 -21.823 1.00 80.38 198 ALA A N 1
ATOM 1539 C CA . ALA A 1 198 ? 22.259 12.689 -20.652 1.00 80.38 198 ALA A CA 1
ATOM 1540 C C . ALA A 1 198 ? 23.693 13.226 -20.796 1.00 80.38 198 ALA A C 1
ATOM 1542 O O . ALA A 1 198 ? 23.980 14.323 -20.319 1.00 80.38 198 ALA A O 1
ATOM 1543 N N . GLU A 1 199 ? 24.587 12.489 -21.463 1.00 75.19 199 GLU A N 1
ATOM 1544 C CA . GLU A 1 199 ? 25.950 12.955 -21.754 1.00 75.19 199 GLU A CA 1
ATOM 1545 C C . GLU A 1 199 ? 25.944 14.169 -22.695 1.00 75.19 199 GLU A C 1
ATOM 1547 O O . GLU A 1 199 ? 26.652 15.147 -22.456 1.00 75.19 199 GLU A O 1
ATOM 1552 N N . VAL A 1 200 ? 25.071 14.166 -23.708 1.00 74.62 200 VAL A N 1
ATOM 1553 C CA . VAL A 1 200 ? 24.941 15.278 -24.664 1.00 74.62 200 VAL A CA 1
ATOM 1554 C C . VAL A 1 200 ? 24.429 16.568 -24.005 1.00 74.62 200 VAL A C 1
ATOM 1556 O O . VAL A 1 200 ? 24.864 17.650 -24.394 1.00 74.62 200 VAL A O 1
ATOM 1559 N N . GLU A 1 201 ? 23.540 16.485 -23.009 1.00 70.12 201 GLU A N 1
ATOM 1560 C CA . GLU A 1 201 ? 23.042 17.662 -22.270 1.00 70.12 201 GLU A CA 1
ATOM 1561 C C . GLU A 1 201 ? 24.095 18.298 -21.346 1.00 70.12 201 GLU A C 1
ATOM 1563 O O . GLU A 1 201 ? 24.002 19.486 -21.039 1.00 70.12 201 GLU A O 1
ATOM 1568 N N . LEU A 1 202 ? 25.090 17.535 -20.884 1.00 62.34 202 LEU A N 1
ATOM 1569 C CA . LEU A 1 202 ? 26.154 18.039 -20.005 1.00 62.34 202 LEU A CA 1
ATOM 1570 C C . LEU A 1 202 ? 27.284 18.740 -20.772 1.00 62.34 202 LEU A C 1
ATOM 1572 O O . LEU A 1 202 ? 27.960 19.602 -20.207 1.00 62.34 202 LEU A O 1
ATOM 1576 N N . ASP A 1 203 ? 27.466 18.385 -22.044 1.00 56.84 203 ASP A N 1
ATOM 1577 C CA . ASP A 1 203 ? 28.481 18.952 -22.936 1.00 56.84 203 ASP A CA 1
ATOM 1578 C C . ASP A 1 203 ? 27.995 20.198 -23.717 1.00 56.84 203 ASP A C 1
ATOM 1580 O O . ASP A 1 203 ? 28.781 20.808 -24.453 1.00 56.84 203 ASP A O 1
ATOM 1584 N N . SER A 1 204 ? 26.722 20.597 -23.562 1.00 52.94 204 SER A N 1
ATOM 1585 C CA . SER A 1 204 ? 26.082 21.759 -24.218 1.00 52.94 204 SER A CA 1
ATOM 1586 C C . SER A 1 204 ? 25.894 22.966 -23.300 1.00 52.94 204 SER A C 1
ATOM 1588 O O . SER A 1 204 ? 26.138 24.104 -23.767 1.00 52.94 204 SER A O 1
#

Organism: NCBI:txid454194

pLDDT: mean 89.87, std 9.15, range [52.94, 97.62]

Secondary structure (DSSP, 8-state):
-HHHHHHHHHHH-HHHHHHHHTS-HHHHHHHHHHHTT--------HHHHHHHHHHHHHHHHHHHH-TTTS-HHHHHHHHHHHHHHHHHHHHH--SHHHHHHHHHHHHHHT-HHHHHHHHHHHHHHS-HHHHHHHHT-S-HHHHHHHHHHHHTS-HHHHHHHTTSTTTHHHHHHHHHHHHHTS--HHHHHHHHHHHHHHHHHH--